Protein AF-A0AAF3EJS7-F1 (afdb_monomer)

Foldseek 3Di:
DPPQVVLVVVCVVVVADDPDPVVQVVCVVVVHHDRSVLQVVLCVVQVARLADFFRCVCVDLDPVCQVVVVVQVKHKDKDDPFWDKDAQDPQADCPPDPPDDRIWTFGEADKIKMKMKDFSVSSVDPLCCLAPQQWKKKKKKWKDAGQQFKKKKKKKKWWDAPPDDPPDPPTFMDMDIDIGDHNPNDDTDMDMDIDGGHRRGGMMMMMIIMHTPPNDGDRRYMIMDPIGIHTGGDPCPDPVVVVVVVVVVVVVVVVVVVVVVPVPCPVPPPPPPPDPDDDPDPDPVVVVVVVVVVVVVVVVVVVVVLVVVLVVLVVPPDDDPVNVVVVVVSVVVVVVVCVVCVSVVVSVVVVVVVVVVVVVD

Secondary structure (DSSP, 8-state):
--HHHHHHHHHHHTTPPPPPHHHHHHHHHTT----HHHHHHHHHHH---TTSS-TTTT---STTTHHHHGGGTEEEEEESTT-EEESS--S------TT--S-EEE--SS-EEEEEEEETTTTT--HHIIIII-PEEEEEEEEE--SSS-EEEEEEEEEEETT--TT---SEEEEEEEEE-TT--PPPEEEEEEEE--TTEEEEEEEEEEEESS--SSS-S-EEEEEEEEEE--SS--SHHHHHHHHHHHHHHHHHHHTTTTTTSTTSTTSS-S---------HHHHHHHHHHHHHHHHHHHHHHHHHHHHHHHHTT--TTHHHHHHHHHHHHHHHHHHHHHHHHHHHHHHHHHHHHHHH-

pLDDT: mean 74.43, std 18.68, range [32.62, 97.31]

Nearest PDB structures (foldseek):
  8zuh-assembly2_C  TM=7.400E-01  e=3.444E-14  Bos taurus
  2e31-assembly1_A  TM=7.687E-01  e=3.637E-13  Mus musculus
  2e33-assembly1_A  TM=8.016E-01  e=1.182E-12  Mus musculus
  8zuh-assembly1_A  TM=7.140E-01  e=9.948E-14  Bos taurus
  1umi-assembly1_A  TM=7.799E-01  e=2.398E-12  Mus musculus

Radius of gyration: 27.49 Å; Cα contacts (8 Å, |Δi|>4): 551; chains: 1; bounding box: 60×54×84 Å

InterPro domains:
  IPR007397 F-box associated (FBA) domain [PF04300] (52-231)
  IPR007397 F-box associated (FBA) domain [PS51114] (45-233)
  IPR007397 F-box associated (FBA) domain [SM01198] (42-233)
  IPR008979 Galactose-binding-like domain superfamily [SSF49785] (95-232)
  IPR039752 F-box only protein [PTHR12125] (2-233)

Organism: NCBI:txid2138241

Solvent-accessible surface area (backbone atoms only — not comparable to full-atom values): 20207 Å² total; per-residue (Å²): 128,59,74,60,55,58,30,43,53,51,30,53,77,72,69,52,51,66,75,56,68,69,54,56,51,50,34,45,75,73,76,38,80,83,63,35,57,58,42,44,52,42,24,70,76,67,70,34,41,55,49,31,84,36,60,46,70,84,68,62,63,43,79,82,50,27,68,68,48,45,75,65,66,28,48,63,48,75,47,56,99,22,66,40,64,33,74,69,64,75,60,54,82,80,86,75,59,95,82,66,76,63,50,32,31,28,8,10,37,51,66,8,32,42,40,38,36,39,36,44,50,80,48,47,39,54,66,66,48,35,45,72,66,30,33,34,41,37,35,37,36,35,34,34,49,28,29,88,29,22,15,33,39,38,40,37,41,35,40,27,37,74,96,59,60,88,88,52,82,77,49,57,72,52,76,49,77,50,79,45,59,55,67,64,67,67,65,81,41,76,50,78,49,78,44,68,46,46,67,60,47,35,34,41,38,38,38,46,36,16,12,24,74,72,69,46,92,52,78,40,8,21,28,41,34,82,60,34,36,29,59,40,72,59,92,68,67,64,77,50,77,59,54,53,55,52,51,54,55,53,49,61,61,44,62,72,56,49,75,78,51,64,86,72,59,81,82,69,74,88,78,75,92,79,79,94,81,86,80,93,63,92,45,70,66,61,55,48,53,51,54,51,52,53,51,53,50,53,50,51,50,52,53,51,51,50,54,51,53,52,56,50,56,71,73,63,73,57,59,78,62,70,48,45,52,57,46,52,55,50,51,51,53,48,49,55,50,48,64,68,44,49,62,58,55,50,52,51,51,52,54,49,52,54,53,52,53,67,73,76,108

Mean predicted aligned error: 16.9 Å

Structure (mmCIF, N/CA/C/O backbone):
data_AF-A0AAF3EJS7-F1
#
_entry.id   AF-A0AAF3EJS7-F1
#
loop_
_atom_site.group_PDB
_atom_site.id
_atom_site.type_symbol
_atom_site.label_atom_id
_atom_site.label_alt_id
_atom_site.la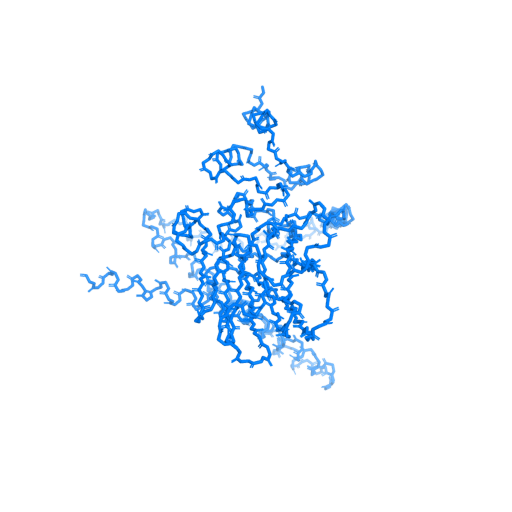bel_comp_id
_atom_site.label_asym_id
_atom_site.label_entity_id
_atom_site.label_seq_id
_atom_site.pdbx_PDB_ins_code
_atom_site.Cartn_x
_atom_site.Cartn_y
_atom_site.Cartn_z
_atom_site.occupancy
_atom_site.B_iso_or_equiv
_atom_site.auth_seq_id
_atom_site.auth_comp_id
_atom_site.auth_asym_id
_atom_site.auth_atom_id
_atom_site.pdbx_PDB_model_num
ATOM 1 N N . MET A 1 1 ? -35.368 10.103 9.991 1.00 52.81 1 MET A N 1
ATOM 2 C CA . MET A 1 1 ? -34.101 9.451 9.622 1.00 52.81 1 MET A CA 1
ATOM 3 C C . MET A 1 1 ? -33.040 10.054 10.501 1.00 52.81 1 MET A C 1
ATOM 5 O O . MET A 1 1 ? -33.065 11.271 10.662 1.00 52.81 1 MET A O 1
ATOM 9 N N . ASP A 1 2 ? -32.217 9.218 11.124 1.00 77.50 2 ASP A N 1
ATOM 10 C CA . ASP A 1 2 ? -31.001 9.695 11.776 1.00 77.50 2 ASP A CA 1
ATOM 11 C C . ASP A 1 2 ? -30.134 10.392 10.711 1.00 77.50 2 ASP A C 1
ATOM 13 O O . ASP A 1 2 ? -30.142 9.991 9.543 1.00 77.50 2 ASP A O 1
ATOM 17 N N . GLU A 1 3 ? -29.439 11.465 11.074 1.00 80.81 3 GLU A N 1
ATOM 18 C CA . GLU A 1 3 ? -28.603 12.225 10.138 1.00 80.81 3 GLU A CA 1
ATOM 19 C C . GLU A 1 3 ? -27.529 11.315 9.517 1.00 80.81 3 GLU A C 1
ATOM 21 O O . GLU A 1 3 ? -27.244 11.407 8.323 1.00 80.81 3 GLU A O 1
ATOM 26 N N . ASN A 1 4 ? -27.028 10.347 10.292 1.00 84.12 4 ASN A N 1
ATOM 27 C CA . ASN A 1 4 ? -26.047 9.364 9.837 1.00 84.12 4 ASN A CA 1
ATOM 28 C C . ASN A 1 4 ? -26.607 8.373 8.793 1.00 84.12 4 ASN A C 1
ATOM 30 O O . ASN A 1 4 ? -25.901 7.995 7.857 1.00 84.12 4 ASN A O 1
ATOM 34 N N . ASP A 1 5 ? -27.887 7.995 8.897 1.00 86.31 5 ASP A N 1
ATOM 35 C CA . ASP A 1 5 ? -28.540 7.120 7.910 1.00 86.31 5 ASP A CA 1
ATOM 36 C C . ASP A 1 5 ? -28.665 7.821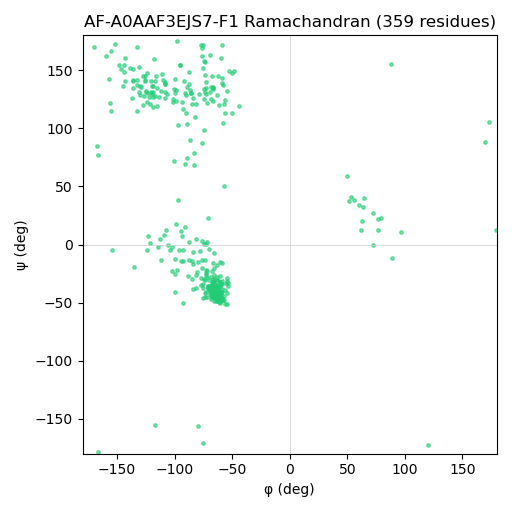 6.552 1.00 86.31 5 ASP A C 1
ATOM 38 O O . ASP A 1 5 ? -28.448 7.208 5.508 1.00 86.31 5 ASP A O 1
ATOM 42 N N . SER A 1 6 ? -28.927 9.134 6.554 1.00 91.81 6 SER A N 1
ATOM 43 C CA . SER A 1 6 ? -28.964 9.912 5.313 1.00 91.81 6 SER A CA 1
ATOM 44 C C . SER A 1 6 ? -27.606 9.943 4.607 1.00 91.81 6 SER A C 1
ATOM 46 O O . SER A 1 6 ? -27.561 9.936 3.376 1.00 91.81 6 SER A O 1
ATOM 48 N N . TRP A 1 7 ? -26.501 9.995 5.353 1.00 92.69 7 TRP A N 1
ATOM 49 C CA . TRP A 1 7 ? -25.155 9.948 4.777 1.00 92.69 7 TRP A CA 1
ATOM 50 C C . TRP A 1 7 ? -24.807 8.570 4.230 1.00 92.69 7 TRP A C 1
ATOM 52 O O . TRP A 1 7 ? -24.207 8.472 3.160 1.00 92.69 7 TRP A O 1
ATOM 62 N N . LYS A 1 8 ? -25.239 7.508 4.912 1.00 92.50 8 LYS A N 1
ATOM 63 C CA . LYS A 1 8 ? -25.096 6.140 4.416 1.00 92.50 8 LYS A CA 1
ATOM 64 C C . LYS A 1 8 ? -25.765 5.963 3.054 1.00 92.50 8 LYS A C 1
ATOM 66 O O . LYS A 1 8 ? -25.126 5.440 2.141 1.00 92.50 8 LYS A O 1
ATOM 71 N N . ASP A 1 9 ? -27.001 6.435 2.900 1.00 92.75 9 ASP A N 1
ATOM 72 C CA . ASP A 1 9 ? -27.729 6.359 1.628 1.00 92.75 9 ASP A CA 1
ATOM 73 C C . ASP A 1 9 ? -26.976 7.102 0.513 1.00 92.75 9 ASP A C 1
ATOM 75 O O . ASP A 1 9 ? -26.784 6.558 -0.573 1.00 92.75 9 ASP A O 1
ATOM 79 N N . ARG A 1 10 ? -26.423 8.287 0.804 1.00 93.50 10 ARG A N 1
ATOM 80 C CA . ARG A 1 10 ? -25.592 9.045 -0.151 1.00 93.50 10 ARG A CA 1
ATOM 81 C C . ARG A 1 10 ? -24.318 8.306 -0.563 1.00 93.50 10 ARG A C 1
ATOM 83 O O . ARG A 1 10 ? -23.935 8.366 -1.731 1.00 93.50 10 ARG A O 1
ATOM 90 N N . CYS A 1 11 ? -23.647 7.619 0.365 1.00 91.56 11 CYS A N 1
ATOM 91 C CA . CYS A 1 11 ? -22.490 6.779 0.038 1.00 91.56 11 CYS A CA 1
ATOM 92 C C . CYS A 1 11 ? -22.877 5.658 -0.934 1.00 91.56 11 CYS A C 1
ATOM 94 O O . CYS A 1 11 ? -22.177 5.437 -1.922 1.00 91.56 11 CYS A O 1
ATOM 96 N N . VAL A 1 12 ? -24.010 4.995 -0.687 1.00 92.25 12 VAL A N 1
ATOM 97 C CA . VAL A 1 12 ? -24.528 3.922 -1.549 1.00 92.25 12 VAL A CA 1
ATOM 98 C C . VAL A 1 12 ? -24.921 4.458 -2.927 1.00 92.25 12 VAL A C 1
ATOM 100 O O . VAL A 1 12 ? -24.539 3.870 -3.935 1.00 92.25 12 VAL A O 1
ATOM 103 N N . GLU A 1 13 ? -25.618 5.594 -2.996 1.00 92.88 13 GLU A N 1
ATOM 104 C CA . GLU A 1 13 ? -25.998 6.248 -4.258 1.00 92.88 13 GLU A CA 1
ATOM 105 C C . GLU A 1 13 ? -24.781 6.638 -5.109 1.00 92.88 13 GLU A C 1
ATOM 107 O O . GLU A 1 13 ? -24.830 6.550 -6.337 1.00 92.88 13 GLU A O 1
ATOM 112 N N . LYS A 1 14 ? -23.668 7.025 -4.472 1.00 89.06 14 LYS A N 1
ATOM 113 C CA . LYS A 1 14 ? -22.389 7.286 -5.152 1.00 89.06 14 LYS A CA 1
ATOM 114 C C . LYS A 1 14 ? -21.599 6.028 -5.522 1.00 89.06 14 LYS A C 1
ATOM 116 O O . LYS A 1 14 ? -20.574 6.152 -6.189 1.00 89.06 14 LYS A O 1
ATOM 121 N N . GLY A 1 15 ? -22.049 4.843 -5.112 1.00 90.19 15 GLY A N 1
ATOM 122 C CA . GLY A 1 15 ? -21.349 3.583 -5.356 1.00 90.19 15 GLY A CA 1
ATOM 123 C C . GLY A 1 15 ? -20.081 3.407 -4.518 1.00 90.19 15 GLY A C 1
ATOM 124 O O . GLY A 1 15 ? -19.164 2.725 -4.965 1.00 90.19 15 GLY A O 1
ATOM 125 N N . LEU A 1 16 ? -20.006 4.032 -3.337 1.00 90.50 16 LEU A N 1
ATOM 126 C CA . LEU A 1 16 ? -18.880 3.852 -2.420 1.00 90.50 16 LEU A CA 1
ATOM 127 C C . LEU A 1 16 ? -18.932 2.482 -1.755 1.00 90.50 16 LEU A C 1
ATOM 129 O O . LEU A 1 16 ? -19.996 2.034 -1.315 1.00 90.50 16 LEU A O 1
ATOM 133 N N . THR A 1 17 ? -17.771 1.847 -1.616 1.00 92.31 17 THR A N 1
ATOM 134 C CA . THR A 1 17 ? -17.668 0.608 -0.856 1.00 92.31 17 THR A CA 1
ATOM 135 C C . THR A 1 17 ? -17.750 0.921 0.634 1.00 92.31 17 THR A C 1
ATOM 137 O O . THR A 1 17 ? -17.005 1.738 1.174 1.00 92.31 17 THR A O 1
ATOM 140 N N . LEU A 1 18 ? -18.690 0.273 1.317 1.00 92.81 18 LEU A N 1
ATOM 141 C CA . LEU A 1 18 ? -18.832 0.370 2.766 1.00 92.81 18 LEU A CA 1
ATOM 142 C C . LEU A 1 18 ? -18.091 -0.790 3.441 1.00 92.81 18 LEU A C 1
ATOM 144 O O . LEU A 1 18 ? -17.975 -1.864 2.842 1.00 92.81 18 LEU A O 1
ATOM 148 N N . PRO A 1 19 ? -17.654 -0.633 4.704 1.00 91.69 19 PRO A N 1
ATOM 149 C CA . PRO A 1 19 ? -17.234 -1.775 5.501 1.00 91.69 19 PRO A CA 1
ATOM 150 C C . PRO A 1 19 ? -18.327 -2.860 5.528 1.00 91.69 19 PRO A C 1
ATOM 152 O O . PRO A 1 19 ? -19.518 -2.526 5.479 1.00 91.69 19 PRO A O 1
ATOM 155 N N . PRO A 1 20 ? -17.952 -4.149 5.645 1.00 90.56 20 PRO A N 1
ATOM 156 C CA . PRO A 1 20 ? -18.913 -5.239 5.765 1.00 90.56 20 PRO A CA 1
ATOM 157 C C . PRO A 1 20 ? -19.951 -4.968 6.856 1.00 90.56 20 PRO A C 1
ATOM 159 O O . PRO A 1 20 ? -19.656 -4.346 7.881 1.00 90.56 20 PRO A O 1
ATOM 162 N N . LYS A 1 21 ? -21.177 -5.457 6.662 1.00 89.75 21 LYS A N 1
ATOM 163 C CA . LYS A 1 21 ? -22.283 -5.206 7.596 1.00 89.75 21 LYS A CA 1
ATOM 164 C C . LYS A 1 21 ? -21.928 -5.644 9.020 1.00 89.75 21 LYS A C 1
ATOM 166 O O . LYS A 1 21 ? -22.229 -4.933 9.972 1.00 89.75 21 LYS A O 1
ATOM 171 N N . GLU A 1 22 ? -21.237 -6.768 9.147 1.00 88.19 22 GLU A N 1
ATOM 172 C CA . GLU A 1 22 ? -20.791 -7.354 10.409 1.00 88.19 22 GLU A CA 1
ATOM 173 C C . GLU A 1 22 ? -19.810 -6.434 11.146 1.00 88.19 22 GLU A C 1
ATOM 175 O O . GLU A 1 22 ? -19.827 -6.349 12.373 1.00 88.19 22 GLU A O 1
ATOM 180 N N . VAL A 1 23 ? -18.973 -5.707 10.400 1.00 89.12 23 VAL A N 1
ATOM 181 C CA . VAL A 1 23 ? -18.049 -4.711 10.950 1.00 89.12 23 VAL A CA 1
ATOM 182 C C . VAL A 1 23 ? -18.820 -3.516 11.505 1.00 89.12 23 VAL A C 1
ATOM 184 O O . VAL A 1 23 ? -18.565 -3.099 12.634 1.00 89.12 23 VAL A O 1
ATOM 187 N N . LEU A 1 24 ? -19.786 -2.996 10.745 1.00 90.56 24 LEU A N 1
ATOM 188 C CA . LEU A 1 24 ? -20.613 -1.859 11.162 1.00 90.56 24 LEU A CA 1
ATOM 189 C C . LEU A 1 24 ? -21.467 -2.194 12.394 1.00 90.56 24 LEU A C 1
ATOM 191 O O . LEU A 1 24 ? -21.557 -1.396 13.326 1.00 90.56 24 LEU A O 1
ATOM 195 N N . GLU A 1 25 ? -22.060 -3.389 12.423 1.00 89.50 25 GLU A N 1
ATOM 196 C CA . GLU A 1 25 ? -22.808 -3.894 13.579 1.00 89.50 25 GLU A CA 1
ATOM 197 C C . GLU A 1 25 ? -21.907 -4.012 14.811 1.00 89.50 25 GLU A C 1
ATOM 199 O O . GLU A 1 25 ? -22.265 -3.536 15.888 1.00 89.50 25 GLU A O 1
ATOM 204 N N . TYR A 1 26 ? -20.707 -4.572 14.645 1.00 87.06 26 TYR A N 1
ATOM 205 C CA . TYR A 1 26 ? -19.749 -4.701 15.735 1.00 87.06 26 TYR A CA 1
ATOM 206 C C . TYR A 1 26 ? -19.294 -3.343 16.286 1.00 87.06 26 TYR A C 1
ATOM 208 O O . TYR A 1 26 ? -19.210 -3.172 17.501 1.00 87.06 26 TYR A O 1
ATOM 216 N N . MET A 1 27 ? -19.029 -2.361 15.418 1.00 89.81 27 MET A N 1
ATOM 217 C CA . MET A 1 27 ? -18.716 -0.987 15.831 1.00 89.81 27 MET A CA 1
ATOM 218 C C . MET A 1 27 ? -19.816 -0.430 16.734 1.00 89.81 27 MET A C 1
ATOM 220 O O . MET A 1 27 ? -19.543 -0.003 17.860 1.00 89.81 27 MET A O 1
ATOM 224 N N . HIS A 1 28 ? -21.066 -0.536 16.280 1.00 88.88 28 HIS A N 1
ATOM 225 C CA . HIS A 1 28 ? -22.225 -0.068 17.026 1.00 88.88 28 HIS A CA 1
ATOM 226 C C . HIS A 1 28 ? -22.376 -0.790 18.378 1.00 88.88 28 HIS A C 1
ATOM 228 O O . HIS A 1 28 ? -22.612 -0.143 19.398 1.00 88.88 28 HIS A O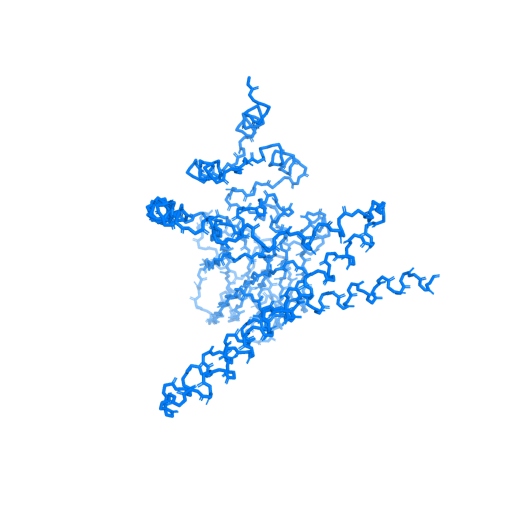 1
ATOM 234 N N . GLU A 1 29 ? -22.169 -2.111 18.432 1.00 88.56 29 GLU A N 1
ATOM 235 C CA . GLU A 1 29 ? -22.166 -2.886 19.685 1.00 88.56 29 GLU A CA 1
ATOM 236 C C . GLU A 1 29 ? -21.088 -2.424 20.680 1.00 88.56 29 GLU A C 1
ATOM 238 O O . GLU A 1 29 ? -21.296 -2.489 21.893 1.00 88.56 29 GLU A O 1
ATOM 243 N N . GLN A 1 30 ? -19.942 -1.943 20.189 1.00 87.38 30 GLN A N 1
ATOM 244 C CA . GLN A 1 30 ? -18.886 -1.359 21.022 1.00 87.38 30 GLN A CA 1
ATOM 245 C C . GLN A 1 30 ? -19.155 0.108 21.407 1.00 87.38 30 GLN A C 1
ATOM 247 O O . GLN A 1 30 ? -18.309 0.734 22.047 1.00 87.38 30 GLN A O 1
ATOM 252 N N . GLY A 1 31 ? -20.323 0.656 21.055 1.00 90.31 31 GLY A N 1
ATOM 253 C CA . GLY A 1 31 ? -20.696 2.045 21.326 1.00 90.31 31 GLY A CA 1
ATOM 254 C C . GLY A 1 31 ? -20.029 3.049 20.388 1.00 90.31 31 GLY A C 1
ATOM 255 O O . GLY A 1 31 ? -19.906 4.217 20.746 1.00 90.31 31 GLY A O 1
ATOM 256 N N . HIS A 1 32 ? -19.577 2.599 19.215 1.00 89.81 32 HIS A N 1
ATOM 257 C CA . HIS A 1 32 ? -18.921 3.429 18.213 1.00 89.81 32 HIS A CA 1
ATOM 258 C C . HIS A 1 32 ? -19.769 3.494 16.940 1.00 89.81 32 HIS A C 1
ATOM 260 O O . HIS A 1 32 ? -20.041 2.475 16.311 1.00 89.81 32 HIS A O 1
ATOM 266 N N . ALA A 1 33 ? -20.208 4.689 16.551 1.00 90.25 33 ALA A N 1
ATOM 267 C CA . ALA A 1 33 ? -20.935 4.880 15.300 1.00 90.25 33 ALA A CA 1
ATOM 268 C C . ALA A 1 33 ? -19.941 5.088 14.152 1.00 90.25 33 ALA A C 1
ATOM 270 O O . ALA A 1 33 ? -19.018 5.886 14.282 1.00 90.25 33 ALA A O 1
ATOM 271 N N . PHE A 1 34 ? -20.134 4.385 13.035 1.00 91.69 34 PHE A N 1
ATOM 272 C CA . PHE A 1 34 ? -19.364 4.650 11.821 1.00 91.69 34 PHE A CA 1
ATOM 273 C C . PHE A 1 34 ? -19.768 6.006 11.234 1.00 91.69 34 PHE A C 1
ATOM 275 O O . PHE A 1 34 ? -20.963 6.276 11.072 1.00 91.69 34 PHE A O 1
ATOM 282 N N . ASP A 1 35 ? -18.778 6.831 10.909 1.00 92.00 35 ASP A N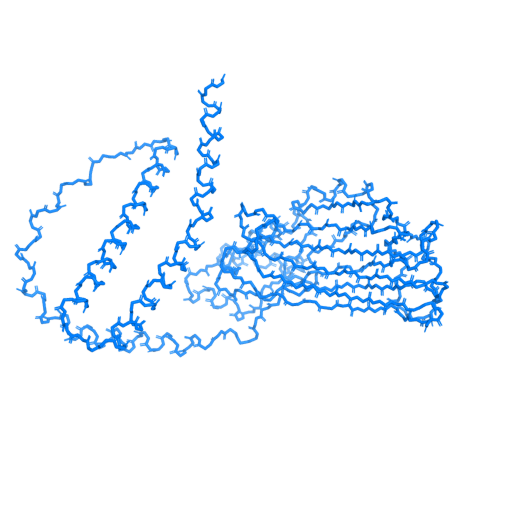 1
ATOM 283 C CA . ASP A 1 35 ? -18.985 8.170 10.364 1.00 92.00 35 ASP A CA 1
ATOM 284 C C . ASP A 1 35 ? -19.125 8.119 8.831 1.00 92.00 35 ASP A C 1
ATOM 286 O O . ASP A 1 35 ? -18.151 8.197 8.073 1.00 92.00 35 ASP A O 1
ATOM 290 N N . PHE A 1 36 ? -20.366 7.964 8.356 1.00 92.75 36 PHE A N 1
ATOM 291 C CA . PHE A 1 36 ? -20.649 7.946 6.918 1.00 92.75 36 PHE A CA 1
ATOM 292 C C . PHE A 1 36 ? -20.425 9.312 6.261 1.00 92.75 36 PHE A C 1
ATOM 294 O O . PHE A 1 36 ? -20.101 9.360 5.072 1.00 92.75 36 PHE A O 1
ATOM 301 N N . ALA A 1 37 ? -20.570 10.411 7.008 1.00 90.88 37 ALA A N 1
ATOM 302 C CA . ALA A 1 37 ? -20.324 11.751 6.486 1.00 90.88 37 ALA A CA 1
ATOM 303 C C . ALA A 1 37 ? -18.833 11.932 6.178 1.00 90.88 37 ALA A C 1
ATOM 305 O O . ALA A 1 37 ? -18.471 12.361 5.080 1.00 90.88 37 ALA A O 1
ATOM 306 N N . HIS A 1 38 ? -17.968 11.509 7.103 1.00 87.00 38 HIS A N 1
ATOM 307 C CA . HIS A 1 38 ? -16.522 11.512 6.921 1.00 87.00 38 HIS A CA 1
ATOM 308 C C . HIS A 1 38 ? -16.093 10.689 5.703 1.00 87.00 38 HIS A C 1
ATOM 310 O O . HIS A 1 38 ? -15.335 11.194 4.873 1.00 87.00 38 HIS A O 1
ATOM 316 N N . LEU A 1 39 ? -16.617 9.464 5.552 1.00 88.81 39 LEU A N 1
ATOM 317 C CA . LEU A 1 39 ? -16.356 8.624 4.378 1.00 88.81 39 LEU A CA 1
ATOM 318 C C . LEU A 1 39 ? -16.749 9.343 3.078 1.00 88.81 39 LEU A C 1
ATOM 320 O O . LEU A 1 39 ? -15.935 9.453 2.160 1.00 88.81 39 LEU A O 1
ATOM 324 N N . PHE A 1 40 ? -17.975 9.870 3.011 1.00 88.44 40 PHE A N 1
ATOM 325 C CA . PHE A 1 40 ? -18.486 10.546 1.821 1.00 88.44 40 PHE A CA 1
ATOM 326 C C . PHE A 1 40 ? -17.629 11.754 1.430 1.00 88.44 40 PHE A C 1
ATOM 328 O O . PHE A 1 40 ? -17.251 11.910 0.267 1.00 88.44 40 PHE A O 1
ATOM 335 N N . GLU A 1 41 ? -17.311 12.613 2.400 1.00 84.38 41 GLU A N 1
ATOM 336 C CA . GLU A 1 41 ? -16.511 13.810 2.162 1.00 84.38 41 GLU A CA 1
ATOM 337 C C . GLU A 1 41 ? -15.081 13.483 1.736 1.00 84.38 41 GLU A C 1
ATOM 339 O O . GLU A 1 41 ? -14.543 14.142 0.841 1.00 84.38 41 GLU A O 1
ATOM 344 N N . HIS A 1 42 ? -14.459 12.482 2.366 1.00 77.38 42 HIS A N 1
ATOM 345 C CA . HIS A 1 42 ? -13.114 12.052 2.005 1.00 77.38 42 HIS A CA 1
ATOM 346 C C . HIS A 1 42 ? -13.076 11.502 0.585 1.00 77.38 42 HIS A C 1
ATOM 348 O O . HIS A 1 42 ? -12.211 11.912 -0.193 1.00 77.38 42 HIS A O 1
ATOM 354 N N . THR A 1 43 ? -14.027 10.646 0.209 1.00 79.31 43 THR A N 1
ATOM 355 C CA . THR A 1 43 ? -14.049 10.103 -1.147 1.00 79.31 43 THR A CA 1
ATOM 356 C C . THR A 1 43 ? -14.337 11.171 -2.194 1.00 79.31 43 THR A C 1
ATOM 358 O O . THR A 1 43 ? -13.682 11.181 -3.233 1.00 79.31 43 THR A O 1
ATOM 361 N N . ASP A 1 44 ? -15.245 12.113 -1.933 1.00 75.88 44 ASP A N 1
ATOM 362 C CA . ASP A 1 44 ? -15.561 13.164 -2.904 1.00 75.88 44 ASP A CA 1
ATOM 363 C C . ASP A 1 44 ? -14.378 14.113 -3.142 1.00 75.88 44 ASP A C 1
ATOM 365 O O . ASP A 1 44 ? -14.037 14.434 -4.282 1.00 75.88 44 ASP A O 1
ATOM 369 N N . LYS A 1 45 ? -13.694 14.512 -2.063 1.00 73.44 45 LYS A N 1
ATOM 370 C CA . LYS A 1 45 ? -12.539 15.416 -2.134 1.00 73.44 45 LYS A CA 1
ATOM 371 C C . LYS A 1 45 ? -11.298 14.724 -2.696 1.00 73.44 45 LYS A C 1
ATOM 373 O O . LYS A 1 45 ? -10.565 15.331 -3.474 1.00 73.44 45 LYS A O 1
ATOM 378 N N . GLN A 1 46 ? -11.036 13.478 -2.295 1.00 70.00 46 GLN A N 1
ATOM 379 C CA . GLN A 1 46 ? -9.779 12.787 -2.612 1.00 70.00 46 GLN A CA 1
ATOM 380 C C . GLN A 1 46 ? -9.879 11.817 -3.793 1.00 70.00 46 GLN A C 1
ATOM 382 O O . GLN A 1 46 ? -8.845 11.400 -4.314 1.00 70.00 46 GLN A O 1
ATOM 387 N N . LYS A 1 47 ? -11.095 11.486 -4.251 1.00 78.19 47 LYS A N 1
ATOM 388 C CA . LYS A 1 47 ? -11.364 10.449 -5.263 1.00 78.19 47 LYS A CA 1
ATOM 389 C C . LYS A 1 47 ? -10.786 9.081 -4.872 1.00 78.19 47 LYS A C 1
ATOM 391 O O . LYS A 1 47 ? -10.252 8.366 -5.717 1.00 78.19 47 LYS A O 1
ATOM 396 N N . ILE A 1 48 ? -10.868 8.746 -3.584 1.00 79.56 48 ILE A N 1
ATOM 397 C CA . ILE A 1 48 ? -10.389 7.484 -3.001 1.00 79.56 48 ILE A CA 1
ATOM 398 C C . ILE A 1 48 ? -11.575 6.757 -2.376 1.00 79.56 48 ILE A C 1
ATOM 400 O O . ILE A 1 48 ? -12.300 7.349 -1.581 1.00 79.56 48 ILE A O 1
ATOM 404 N N . ASP A 1 49 ? -11.742 5.479 -2.704 1.00 87.81 49 ASP A N 1
ATOM 405 C CA . ASP A 1 49 ? -12.639 4.571 -1.988 1.00 87.81 49 ASP A CA 1
ATOM 406 C C . ASP A 1 49 ? -11.815 3.764 -0.960 1.00 87.81 49 ASP A C 1
ATOM 408 O O . ASP A 1 49 ? -11.094 2.844 -1.359 1.00 87.81 49 ASP A O 1
ATOM 412 N N . PRO A 1 50 ? -11.866 4.102 0.345 1.00 88.62 50 PRO A N 1
ATOM 413 C CA . PRO A 1 50 ? -10.981 3.528 1.362 1.00 88.62 50 PRO A CA 1
ATOM 414 C C . PRO A 1 50 ? -11.231 2.037 1.625 1.00 88.62 50 PRO A C 1
ATOM 416 O O . PRO A 1 50 ? -10.357 1.337 2.135 1.00 88.62 50 PRO A O 1
ATOM 419 N N . TYR A 1 51 ? -12.432 1.553 1.305 1.00 91.38 51 TYR A N 1
ATOM 420 C CA . TYR A 1 51 ? -12.830 0.158 1.505 1.00 91.38 51 TYR A CA 1
ATOM 421 C C . TYR A 1 51 ? -13.046 -0.575 0.179 1.00 91.38 51 TYR A C 1
ATOM 423 O O . TYR A 1 51 ? -13.450 -1.735 0.180 1.00 91.38 51 TYR A O 1
ATOM 431 N N . GLY A 1 52 ? -12.766 0.091 -0.944 1.00 88.94 52 GLY A N 1
ATOM 432 C CA . GLY A 1 52 ? -12.810 -0.496 -2.273 1.00 88.94 52 GLY A CA 1
ATOM 433 C C . GLY A 1 52 ? -11.618 -1.409 -2.570 1.00 88.94 52 GLY A C 1
ATOM 434 O O . GLY A 1 52 ? -10.785 -1.732 -1.722 1.00 88.94 52 GLY A O 1
ATOM 435 N N . ASN A 1 53 ? -11.511 -1.814 -3.834 1.00 86.75 53 ASN A N 1
ATOM 436 C CA . ASN A 1 53 ? -10.514 -2.796 -4.274 1.00 86.75 53 ASN A CA 1
ATOM 437 C C . ASN A 1 53 ? -9.084 -2.242 -4.409 1.00 86.75 53 ASN A C 1
ATOM 439 O O . ASN A 1 53 ? -8.154 -3.029 -4.582 1.00 86.75 53 ASN A O 1
ATOM 443 N N . ASN A 1 54 ? -8.894 -0.918 -4.394 1.00 90.00 54 ASN A N 1
ATOM 444 C CA . ASN A 1 54 ? -7.569 -0.306 -4.475 1.00 90.00 54 ASN A CA 1
ATOM 445 C C . ASN A 1 54 ? -7.548 1.106 -3.862 1.00 90.00 54 ASN A C 1
ATOM 447 O O . ASN A 1 54 ? -8.224 2.001 -4.355 1.00 90.00 54 ASN A O 1
ATOM 451 N N . LEU A 1 55 ? -6.704 1.332 -2.856 1.00 88.06 55 LEU A N 1
ATOM 452 C CA . LEU A 1 55 ? -6.422 2.646 -2.270 1.00 88.06 55 LEU A CA 1
ATOM 453 C C . LEU A 1 55 ? -5.568 3.532 -3.188 1.00 88.06 55 LEU A C 1
ATOM 455 O O . LEU A 1 55 ? -5.572 4.752 -3.056 1.00 88.06 55 LEU A O 1
ATOM 459 N N . LEU A 1 56 ? -4.829 2.928 -4.121 1.00 84.06 56 LEU A N 1
ATOM 460 C CA . LEU A 1 56 ? -3.895 3.600 -5.025 1.00 84.06 56 LEU A CA 1
ATOM 461 C C . LEU A 1 56 ? -4.515 3.897 -6.399 1.00 84.06 56 LEU A C 1
ATOM 463 O O . LEU A 1 56 ? -3.852 3.765 -7.429 1.00 84.06 56 LEU A O 1
ATOM 467 N N . LEU A 1 57 ? -5.795 4.283 -6.447 1.00 73.94 57 LEU A N 1
ATOM 468 C CA . LEU A 1 57 ? -6.438 4.660 -7.709 1.00 73.94 57 LEU A CA 1
ATOM 469 C C . LEU A 1 57 ? -5.655 5.791 -8.393 1.00 73.94 57 LEU A C 1
ATOM 471 O O . LEU A 1 57 ? -5.451 6.869 -7.827 1.00 73.94 57 LEU A O 1
ATOM 475 N N . HIS A 1 58 ? -5.263 5.542 -9.645 1.00 70.81 58 HIS A N 1
ATOM 476 C CA . HIS A 1 58 ? -4.451 6.447 -10.464 1.00 70.81 58 HIS A CA 1
ATOM 477 C C . HIS A 1 58 ? -3.038 6.688 -9.922 1.00 70.81 58 HIS A C 1
ATOM 479 O O . HIS A 1 58 ? -2.548 7.816 -9.956 1.00 70.81 58 HIS A O 1
ATOM 485 N N . LEU A 1 59 ? -2.389 5.639 -9.416 1.00 80.12 59 LEU A N 1
ATOM 486 C CA . LEU A 1 59 ? -0.968 5.668 -9.093 1.00 80.12 59 LEU A CA 1
ATOM 487 C C . LEU A 1 59 ? -0.150 6.070 -10.334 1.00 80.12 59 LEU A C 1
ATOM 489 O O . LEU A 1 59 ? -0.119 5.305 -11.301 1.00 80.12 59 LEU A O 1
ATOM 493 N N . PRO A 1 60 ? 0.506 7.242 -10.349 1.00 77.62 60 PRO A N 1
ATOM 494 C CA . PRO A 1 60 ? 1.226 7.676 -11.532 1.00 77.62 60 PRO A CA 1
ATOM 495 C C . PRO A 1 60 ? 2.503 6.860 -11.694 1.00 77.62 60 PRO A C 1
ATOM 497 O O . PRO A 1 60 ? 3.302 6.739 -10.764 1.00 77.62 60 PRO A O 1
ATOM 500 N N . LEU A 1 61 ? 2.724 6.355 -12.903 1.00 78.62 61 LEU A N 1
ATOM 501 C CA . LEU A 1 61 ? 3.977 5.704 -13.284 1.00 78.62 61 LEU A CA 1
ATOM 502 C C . LEU A 1 61 ? 5.007 6.707 -13.812 1.00 78.62 61 LEU A C 1
ATOM 504 O O . LEU A 1 61 ? 6.183 6.383 -13.925 1.00 78.62 61 LEU A O 1
ATOM 508 N N . LYS A 1 62 ? 4.600 7.941 -14.131 1.00 76.75 62 LYS A N 1
ATOM 509 C CA . LYS A 1 62 ? 5.537 8.976 -14.574 1.00 76.75 62 LYS A CA 1
ATOM 510 C C . LYS A 1 62 ? 6.059 9.766 -13.376 1.00 76.75 62 LYS A C 1
ATOM 512 O O . LYS A 1 62 ? 5.252 10.337 -12.639 1.00 76.75 62 LYS A O 1
ATOM 517 N N . PRO A 1 63 ? 7.387 9.920 -13.223 1.00 65.00 63 PRO A N 1
ATOM 518 C CA . PRO A 1 63 ? 7.962 10.744 -12.158 1.00 65.00 63 PRO A CA 1
ATOM 519 C C . PRO A 1 63 ? 7.415 12.178 -12.130 1.00 65.00 63 PRO A C 1
ATOM 521 O O . PRO A 1 63 ? 7.222 12.760 -11.067 1.00 65.00 63 PRO A O 1
ATOM 524 N N . ASN A 1 64 ? 7.094 12.738 -13.298 1.00 66.38 64 ASN A N 1
ATOM 525 C CA . ASN A 1 64 ? 6.598 14.110 -13.421 1.00 66.38 64 ASN A CA 1
ATOM 526 C C . ASN A 1 64 ? 5.150 14.267 -12.924 1.00 66.38 64 ASN A C 1
ATOM 528 O O . ASN A 1 64 ? 4.782 15.346 -12.473 1.00 66.38 64 ASN A O 1
ATOM 532 N N . GLU A 1 65 ? 4.356 13.194 -12.969 1.00 67.50 65 GLU A N 1
ATOM 533 C CA . GLU A 1 65 ? 2.968 13.147 -12.485 1.00 67.50 65 GLU A CA 1
ATOM 534 C C . GLU A 1 65 ? 2.906 12.861 -10.968 1.00 67.50 65 GLU A C 1
ATOM 536 O O . GLU A 1 65 ? 1.889 13.103 -10.319 1.00 67.50 65 GLU A O 1
ATOM 541 N N . ALA A 1 66 ? 4.015 12.414 -10.362 1.00 61.41 66 ALA A N 1
ATOM 542 C CA . ALA A 1 66 ? 4.105 12.163 -8.922 1.00 61.41 66 ALA A CA 1
ATOM 543 C C . ALA A 1 66 ? 3.920 13.432 -8.073 1.00 61.41 66 ALA A C 1
ATOM 545 O O . ALA A 1 66 ? 3.429 13.350 -6.946 1.00 61.41 66 ALA A O 1
ATOM 546 N N . LYS A 1 67 ? 4.261 14.610 -8.617 1.00 58.09 67 LYS A N 1
ATOM 547 C CA . LYS A 1 67 ? 4.083 15.902 -7.931 1.00 58.09 67 LYS A CA 1
ATOM 548 C C . LYS A 1 67 ? 2.611 16.224 -7.665 1.00 58.09 67 LYS A C 1
ATOM 550 O O . LYS A 1 67 ? 2.301 16.768 -6.611 1.00 58.09 67 LYS A O 1
ATOM 555 N N . ASP A 1 68 ? 1.717 15.826 -8.567 1.00 52.25 68 ASP A N 1
ATOM 556 C CA . ASP A 1 68 ? 0.273 16.027 -8.403 1.00 52.25 68 ASP A CA 1
ATOM 557 C C . ASP A 1 68 ? -0.348 14.949 -7.499 1.00 52.25 68 ASP A C 1
ATOM 559 O O . ASP A 1 68 ? -1.337 15.192 -6.807 1.00 52.25 68 ASP A O 1
ATOM 563 N N . PHE A 1 69 ? 0.266 13.763 -7.435 1.00 58.53 69 PHE A N 1
ATOM 564 C CA . PHE A 1 69 ? -0.137 12.694 -6.517 1.00 58.53 69 PHE A CA 1
ATOM 565 C C . PHE A 1 69 ? 0.220 13.002 -5.054 1.00 58.53 69 PHE A C 1
ATOM 567 O O . PHE A 1 69 ? -0.525 12.617 -4.150 1.00 58.53 69 PHE A O 1
ATOM 574 N N . ALA A 1 70 ? 1.276 13.794 -4.822 1.00 51.91 70 ALA A N 1
ATOM 575 C CA . ALA A 1 70 ? 1.665 14.296 -3.499 1.00 51.91 70 ALA 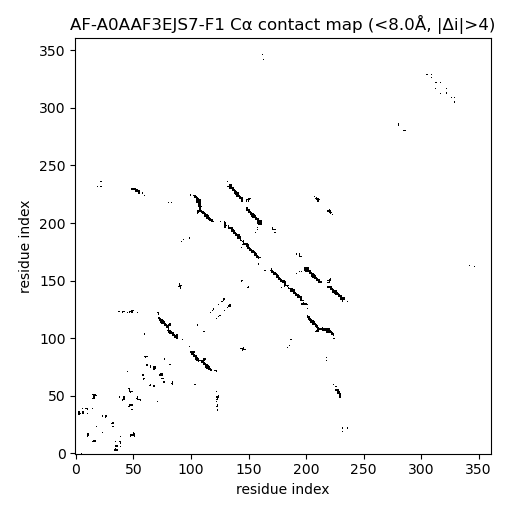A CA 1
ATOM 576 C C . ALA A 1 70 ? 0.581 15.162 -2.817 1.00 51.91 70 ALA A C 1
ATOM 578 O O . ALA A 1 70 ? 0.605 15.360 -1.602 1.00 51.91 70 ALA A O 1
ATOM 579 N N . ILE A 1 71 ? -0.430 15.622 -3.563 1.00 48.22 71 ILE A N 1
ATOM 580 C CA . ILE A 1 71 ? -1.571 16.382 -3.029 1.00 48.22 71 ILE A CA 1
ATOM 581 C C . ILE A 1 71 ? -2.548 15.471 -2.249 1.00 48.22 71 ILE A C 1
ATOM 583 O O . ILE A 1 71 ? -3.371 15.953 -1.471 1.00 48.22 71 ILE A O 1
ATOM 587 N N . ARG A 1 72 ? -2.423 14.140 -2.362 1.00 55.41 72 ARG A N 1
ATOM 588 C CA . ARG A 1 72 ? -3.339 13.161 -1.744 1.00 55.41 72 ARG A CA 1
ATOM 589 C C . ARG A 1 72 ? -2.841 12.559 -0.432 1.00 55.41 72 ARG A C 1
ATOM 591 O O . ARG A 1 72 ? -3.347 11.529 -0.007 1.00 55.41 72 ARG A O 1
ATOM 598 N N . LYS A 1 73 ? -1.857 13.191 0.225 1.00 61.91 73 LYS A N 1
ATOM 599 C CA . LYS A 1 73 ? -1.290 12.735 1.515 1.00 61.91 73 LYS A CA 1
ATOM 600 C C . LYS A 1 73 ? -0.618 11.347 1.445 1.00 61.91 73 LYS A C 1
ATOM 602 O O . LYS A 1 73 ? -0.248 10.781 2.471 1.00 61.91 73 LYS A O 1
ATOM 607 N N . THR A 1 74 ? -0.410 10.866 0.225 1.00 62.66 74 THR A N 1
ATOM 608 C CA . THR A 1 74 ? 0.513 9.815 -0.182 1.00 62.66 74 THR A CA 1
ATOM 609 C C . THR A 1 74 ? 1.777 10.449 -0.749 1.00 62.66 74 THR A C 1
ATOM 611 O O . THR A 1 74 ? 1.682 11.336 -1.597 1.00 62.66 74 THR A O 1
ATOM 614 N N . TRP A 1 75 ? 2.952 9.985 -0.332 1.00 66.81 75 TRP A N 1
ATOM 615 C CA . TRP A 1 75 ? 4.223 10.413 -0.918 1.00 66.81 75 TRP A CA 1
ATOM 616 C C . TRP A 1 75 ? 4.724 9.361 -1.891 1.00 66.81 75 TRP A C 1
ATOM 618 O O . TRP A 1 75 ? 4.716 8.172 -1.586 1.00 66.81 75 TRP A O 1
ATOM 628 N N . LEU A 1 76 ? 5.160 9.810 -3.062 1.00 73.19 76 LEU A N 1
ATOM 629 C CA . LEU A 1 76 ? 5.733 8.962 -4.092 1.00 73.19 76 LEU A CA 1
ATOM 630 C C . LEU A 1 76 ? 7.092 9.519 -4.491 1.00 73.19 76 LEU A C 1
ATOM 632 O O . LEU A 1 76 ? 7.221 10.695 -4.829 1.00 73.19 76 LEU A O 1
ATOM 636 N N . MET A 1 77 ? 8.090 8.652 -4.459 1.00 72.62 77 MET A N 1
ATOM 637 C CA . MET A 1 77 ? 9.471 8.992 -4.737 1.00 72.62 77 MET A CA 1
ATOM 638 C C . MET A 1 77 ? 10.088 7.934 -5.640 1.00 72.62 77 MET A C 1
ATOM 640 O O . MET A 1 77 ? 9.845 6.738 -5.483 1.00 72.62 77 MET A O 1
ATOM 644 N N . TYR A 1 78 ? 10.905 8.404 -6.570 1.00 74.00 78 TYR A N 1
ATOM 645 C CA . TYR A 1 78 ? 11.736 7.585 -7.433 1.00 74.00 78 TYR A CA 1
ATOM 646 C C . TYR A 1 78 ? 13.180 7.966 -7.137 1.00 74.00 78 TYR A C 1
ATOM 648 O O . TYR A 1 78 ? 13.535 9.128 -7.336 1.00 74.00 78 TYR A O 1
ATOM 656 N N . GLU A 1 79 ? 14.000 7.033 -6.660 1.00 66.25 79 GLU A N 1
ATOM 657 C CA . GLU A 1 79 ? 15.442 7.271 -6.568 1.00 66.25 79 GLU A CA 1
ATOM 658 C C . GLU A 1 79 ? 16.256 6.100 -7.129 1.00 66.25 79 GLU A C 1
ATOM 660 O O . GLU A 1 79 ? 15.733 5.044 -7.498 1.00 66.25 79 GLU A O 1
ATOM 665 N N . GLY A 1 80 ? 17.560 6.342 -7.259 1.00 58.09 80 GLY A N 1
ATOM 666 C CA . GLY A 1 80 ? 18.458 5.551 -8.092 1.00 58.09 80 GLY A CA 1
ATOM 667 C C . GLY A 1 80 ? 18.492 6.071 -9.533 1.00 58.09 80 GLY A C 1
ATOM 668 O O . GLY A 1 80 ? 17.565 6.720 -10.013 1.00 58.09 80 GLY A O 1
ATOM 669 N N . ASN A 1 81 ? 19.588 5.802 -10.243 1.00 56.03 81 ASN A N 1
ATOM 670 C CA . ASN A 1 81 ? 19.848 6.310 -11.599 1.00 56.03 81 ASN A CA 1
ATOM 671 C C . ASN A 1 81 ? 18.956 5.681 -12.697 1.00 56.03 81 ASN A C 1
ATOM 673 O O . ASN A 1 81 ? 19.385 5.617 -13.849 1.00 56.03 81 ASN A O 1
ATOM 677 N N . SER A 1 82 ? 17.779 5.124 -12.381 1.00 68.62 82 SER A N 1
ATOM 678 C CA . SER A 1 82 ? 17.270 4.048 -13.232 1.00 68.62 82 SER A CA 1
ATOM 679 C C . SER A 1 82 ? 15.771 3.776 -13.321 1.00 68.62 82 SER A C 1
ATOM 681 O O . SER A 1 82 ? 15.430 2.960 -14.164 1.00 68.62 82 SER A O 1
ATOM 683 N N . CYS A 1 83 ? 14.862 4.423 -12.585 1.00 84.38 83 CYS A N 1
ATOM 684 C CA . CYS A 1 83 ? 13.421 4.192 -12.794 1.00 84.38 83 CYS A CA 1
ATOM 685 C C . CYS A 1 83 ? 12.871 5.018 -13.968 1.00 84.38 83 CYS A C 1
ATOM 687 O O . CYS A 1 83 ? 12.718 6.235 -13.860 1.00 84.38 83 CYS A O 1
ATOM 689 N N . THR A 1 84 ? 12.528 4.352 -15.070 1.00 88.25 84 THR A N 1
ATOM 690 C CA . THR A 1 84 ? 11.974 4.977 -16.280 1.00 88.25 84 THR A CA 1
ATOM 691 C C . THR A 1 84 ? 10.576 4.444 -16.569 1.00 88.25 84 THR A C 1
ATOM 693 O O . THR A 1 84 ? 10.339 3.242 -16.487 1.00 88.25 84 THR A O 1
ATOM 696 N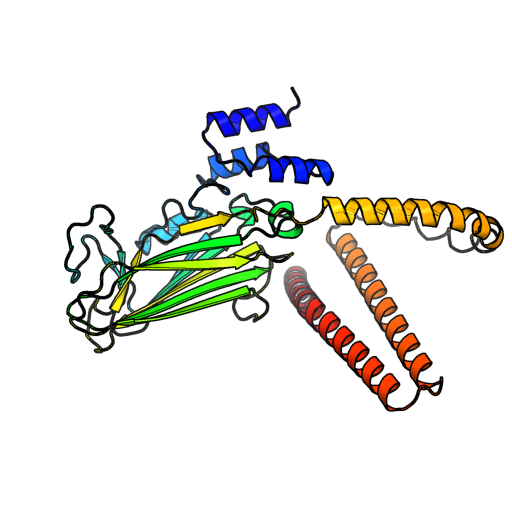 N . HIS A 1 85 ? 9.645 5.327 -16.931 1.00 90.50 85 HIS A N 1
ATOM 697 C CA . HIS A 1 85 ? 8.334 4.924 -17.446 1.00 90.50 85 HIS A CA 1
ATOM 698 C C . HIS A 1 85 ? 8.462 4.377 -18.871 1.00 90.50 85 HIS A C 1
ATOM 700 O O . HIS A 1 85 ? 9.118 4.987 -19.714 1.00 90.50 85 HIS A O 1
ATOM 706 N N . GLU A 1 86 ? 7.811 3.251 -19.141 1.00 90.44 86 GLU A N 1
ATOM 707 C CA . GLU A 1 86 ? 7.732 2.639 -20.464 1.00 90.44 86 GLU A CA 1
ATOM 708 C C . GLU A 1 86 ? 6.277 2.482 -20.897 1.00 90.44 86 GLU A C 1
ATOM 710 O O . GLU A 1 86 ? 5.468 1.880 -20.192 1.00 90.44 86 GLU A O 1
ATOM 715 N N . SER A 1 87 ? 5.962 2.997 -22.084 1.00 89.88 87 SER A N 1
ATOM 716 C CA . SER A 1 87 ? 4.716 2.733 -22.798 1.00 89.88 87 SER A CA 1
ATOM 717 C C . SER A 1 87 ? 4.951 2.960 -24.303 1.00 89.88 87 SER A C 1
ATOM 719 O O . SER A 1 87 ? 5.247 4.093 -24.697 1.00 89.88 87 SER A O 1
ATOM 721 N N . PRO A 1 88 ? 4.871 1.923 -25.160 1.00 88.25 88 PRO A N 1
ATOM 722 C CA . PRO A 1 88 ? 4.625 0.520 -24.819 1.00 88.25 88 PRO A CA 1
ATOM 723 C C . PRO A 1 88 ? 5.806 -0.122 -24.070 1.00 88.25 88 PRO A C 1
ATOM 725 O O . PRO A 1 88 ? 6.926 0.387 -24.093 1.00 88.25 88 PRO A O 1
ATOM 728 N N . ILE A 1 89 ? 5.546 -1.257 -23.420 1.00 89.62 89 ILE A N 1
ATOM 729 C CA . ILE A 1 89 ? 6.555 -2.044 -22.695 1.00 89.62 89 ILE A CA 1
ATOM 730 C C . ILE A 1 89 ? 7.557 -2.671 -23.678 1.00 89.62 89 ILE A C 1
ATOM 732 O O . ILE A 1 89 ? 7.160 -3.225 -24.704 1.00 89.62 89 ILE A O 1
ATOM 736 N N . VAL A 1 90 ? 8.857 -2.606 -23.364 1.00 88.00 90 VAL A N 1
ATOM 737 C CA . VAL A 1 90 ? 9.943 -3.076 -24.248 1.00 88.00 90 VAL A CA 1
ATOM 738 C C . VAL A 1 90 ? 10.622 -4.337 -23.710 1.00 88.00 90 VAL A C 1
ATOM 740 O O . VAL A 1 90 ? 10.902 -4.445 -22.519 1.00 88.00 90 VAL A O 1
ATOM 743 N N . GLY A 1 91 ? 10.980 -5.267 -24.603 1.00 82.25 91 GLY A N 1
ATOM 744 C CA . GLY A 1 91 ? 11.804 -6.439 -24.265 1.00 82.25 91 GLY A CA 1
ATOM 745 C C . GLY A 1 91 ? 11.050 -7.549 -23.531 1.00 82.25 91 GLY A C 1
ATOM 746 O O . GLY A 1 91 ? 11.672 -8.467 -22.997 1.00 82.25 91 GLY A O 1
ATOM 747 N N . TYR A 1 92 ? 9.723 -7.459 -23.513 1.00 77.31 92 TYR A N 1
ATOM 748 C CA . TYR A 1 92 ? 8.818 -8.494 -23.045 1.00 77.31 92 TYR A CA 1
ATOM 749 C C . TYR A 1 92 ? 8.099 -9.100 -24.253 1.00 77.31 92 TYR A C 1
ATOM 751 O O . TYR A 1 92 ? 7.509 -8.368 -25.051 1.00 77.31 92 TYR A O 1
ATOM 759 N N . ASP A 1 93 ? 8.156 -10.424 -24.395 1.00 67.25 93 ASP A N 1
ATOM 760 C CA . ASP A 1 93 ? 7.354 -11.122 -25.395 1.00 67.25 93 ASP A CA 1
ATOM 761 C C . ASP A 1 93 ? 5.911 -11.157 -24.894 1.00 67.25 93 ASP A C 1
ATOM 763 O O . ASP A 1 93 ? 5.555 -11.983 -24.054 1.00 67.25 93 ASP A O 1
ATOM 767 N N . VAL A 1 94 ? 5.088 -10.233 -25.396 1.00 60.19 94 VAL A N 1
ATOM 768 C CA . VAL A 1 94 ? 3.646 -10.206 -25.133 1.00 60.19 94 VAL A CA 1
ATOM 769 C C . VAL A 1 94 ? 3.070 -11.538 -25.606 1.00 60.19 94 VAL A C 1
ATOM 771 O O . VAL A 1 94 ? 2.914 -11.764 -26.807 1.00 60.19 94 VAL A O 1
ATOM 774 N N . LYS A 1 95 ? 2.751 -12.438 -24.669 1.00 58.09 95 LYS A N 1
ATOM 775 C CA . LYS A 1 95 ? 2.110 -13.726 -24.988 1.00 58.09 95 LYS A CA 1
ATOM 776 C C . LYS A 1 95 ? 0.639 -13.556 -25.388 1.00 58.09 95 LYS A C 1
ATOM 778 O O . LYS A 1 95 ? -0.012 -14.535 -25.741 1.00 58.09 95 LYS A O 1
ATOM 783 N N . GLY A 1 96 ? 0.138 -12.319 -25.412 1.00 52.06 96 GLY A N 1
ATOM 784 C CA . GLY A 1 96 ? -1.196 -11.979 -25.900 1.00 52.06 96 GLY A CA 1
ATOM 785 C C . GLY A 1 96 ? -2.292 -12.268 -24.881 1.00 52.06 96 GLY A C 1
ATOM 786 O O . GLY A 1 96 ? -3.447 -12.439 -25.271 1.00 52.06 96 GLY A O 1
ATOM 787 N N . GLU A 1 97 ? -1.952 -12.335 -23.592 1.00 61.06 97 GLU A N 1
ATOM 788 C CA . GLU A 1 97 ? -2.953 -12.425 -22.535 1.00 61.06 97 GLU A CA 1
ATOM 789 C C . GLU A 1 97 ? -3.621 -11.058 -22.353 1.00 61.06 97 GLU A C 1
ATOM 791 O O . GLU A 1 97 ? -2.969 -10.017 -22.315 1.00 61.06 97 GLU A O 1
ATOM 796 N N . SER A 1 98 ? -4.951 -11.040 -22.256 1.00 62.53 98 SER A N 1
ATOM 797 C CA . SER A 1 98 ? -5.738 -9.800 -22.197 1.00 62.53 98 SER A CA 1
ATOM 798 C C . SER A 1 98 ? -5.511 -8.960 -20.929 1.00 62.53 98 SER A C 1
ATOM 800 O O . SER A 1 98 ? -6.060 -7.866 -20.840 1.00 62.53 98 SER A O 1
ATOM 802 N N . ASP A 1 99 ? -4.764 -9.479 -19.949 1.00 74.94 99 ASP A N 1
ATOM 803 C CA . ASP A 1 99 ? -4.449 -8.825 -18.668 1.00 74.94 99 ASP A CA 1
ATOM 804 C C . ASP A 1 99 ? -2.968 -8.388 -18.564 1.00 74.94 99 ASP A C 1
ATOM 806 O O . ASP A 1 99 ? -2.514 -7.953 -17.497 1.00 74.94 99 ASP A O 1
ATOM 810 N N . ASP A 1 100 ? -2.200 -8.486 -19.657 1.00 80.31 100 ASP A N 1
ATOM 811 C CA . ASP A 1 100 ? -0.838 -7.949 -19.706 1.00 80.31 100 ASP A CA 1
ATOM 812 C C . ASP A 1 100 ? -0.868 -6.409 -19.625 1.00 80.31 100 ASP A C 1
ATOM 814 O O . ASP A 1 100 ? -1.665 -5.753 -20.308 1.00 80.31 100 ASP A O 1
ATOM 818 N N . PRO A 1 101 ? -0.004 -5.791 -18.800 1.00 86.31 101 PRO A N 1
ATOM 819 C CA . PRO A 1 101 ? 0.049 -4.343 -18.690 1.00 86.31 101 PRO A CA 1
ATOM 820 C C . PRO A 1 101 ? 0.562 -3.701 -19.987 1.00 86.31 101 PRO A C 1
ATOM 822 O O . PRO A 1 101 ? 1.453 -4.215 -20.658 1.00 86.31 101 PRO A O 1
ATOM 825 N N . ILE A 1 102 ? 0.023 -2.525 -20.313 1.00 87.69 102 ILE A N 1
ATOM 826 C CA . ILE A 1 102 ? 0.435 -1.723 -21.482 1.00 87.69 102 ILE A CA 1
ATOM 827 C C . ILE A 1 102 ? 1.526 -0.696 -21.151 1.00 87.69 102 ILE A C 1
ATOM 829 O O . ILE A 1 102 ? 2.145 -0.119 -22.049 1.00 87.69 102 ILE A O 1
ATOM 833 N N . GLU A 1 103 ? 1.747 -0.450 -19.862 1.00 90.94 103 GLU A N 1
ATOM 834 C CA . GLU A 1 103 ? 2.767 0.452 -19.348 1.00 90.94 103 GLU A CA 1
ATOM 835 C C . GLU A 1 103 ? 3.336 -0.035 -18.013 1.00 90.94 103 GLU A C 1
ATOM 837 O O . GLU A 1 103 ? 2.660 -0.707 -17.224 1.00 90.94 103 GLU A O 1
ATOM 842 N N . CYS A 1 104 ? 4.593 0.312 -17.755 1.00 92.94 104 CYS A N 1
ATOM 843 C CA . CYS A 1 104 ? 5.275 -0.039 -16.517 1.00 92.94 104 CYS A CA 1
ATOM 844 C C . CYS A 1 104 ? 6.355 0.976 -16.143 1.00 92.94 104 CYS A C 1
ATOM 846 O O . CYS A 1 104 ? 6.709 1.871 -16.910 1.00 92.94 104 CYS A O 1
ATOM 848 N N . LEU A 1 105 ? 6.912 0.793 -14.953 1.00 92.44 105 LEU A N 1
ATOM 849 C CA . LEU A 1 105 ? 8.226 1.309 -14.599 1.00 92.44 105 LEU A CA 1
ATOM 850 C C . LEU A 1 105 ? 9.263 0.243 -14.920 1.00 92.44 105 LEU A C 1
ATOM 852 O O . LEU A 1 105 ? 9.006 -0.930 -14.677 1.00 92.44 105 LEU A O 1
ATOM 856 N N . SER A 1 106 ? 10.414 0.641 -15.445 1.00 93.31 106 SER A N 1
ATOM 857 C CA . SER A 1 106 ? 11.557 -0.235 -15.691 1.00 93.31 106 SER A CA 1
ATOM 858 C C . SER A 1 106 ? 12.795 0.324 -15.015 1.00 93.31 106 SER A C 1
ATOM 860 O O . SER A 1 106 ? 13.018 1.535 -15.047 1.00 93.31 106 SER A O 1
ATOM 862 N N . THR A 1 107 ? 13.613 -0.561 -14.451 1.00 93.75 107 THR A N 1
ATOM 863 C CA . THR A 1 107 ? 14.923 -0.214 -13.897 1.00 93.75 107 THR A CA 1
ATOM 864 C C . THR A 1 107 ? 16.067 -0.502 -14.881 1.00 93.75 107 THR A C 1
ATOM 866 O O . THR A 1 107 ? 15.850 -1.020 -15.980 1.00 93.75 107 THR A O 1
ATOM 869 N N . SER A 1 108 ? 17.293 -0.128 -14.509 1.00 92.50 108 SER A N 1
ATOM 870 C CA . SER A 1 108 ? 18.528 -0.199 -15.315 1.00 92.50 108 SER A CA 1
ATOM 871 C C . SER A 1 108 ? 19.530 -1.157 -14.655 1.00 92.50 108 SER A C 1
ATOM 873 O O . SER A 1 108 ? 19.135 -2.029 -13.883 1.00 92.50 108 SER A O 1
ATOM 875 N N . CYS A 1 109 ? 20.824 -0.991 -14.918 1.00 90.94 109 CYS A N 1
ATOM 876 C CA . CYS A 1 109 ? 21.900 -1.806 -14.351 1.00 90.94 109 CYS A CA 1
ATOM 877 C C . CYS A 1 109 ? 22.115 -1.642 -12.844 1.00 90.94 109 CYS A C 1
ATOM 879 O O . CYS A 1 109 ? 22.473 -2.588 -12.150 1.00 90.94 109 CYS A O 1
ATOM 881 N N . GLN A 1 110 ? 21.894 -0.441 -12.313 1.00 91.06 110 GLN A N 1
ATOM 882 C CA . GLN A 1 110 ? 21.960 -0.186 -10.876 1.00 91.06 110 GLN A CA 1
ATOM 883 C C . GLN A 1 110 ? 20.570 -0.266 -10.255 1.00 91.06 110 GLN A C 1
ATOM 885 O O . GLN A 1 110 ? 19.571 0.005 -10.930 1.00 91.06 110 GLN A O 1
ATOM 890 N N . TRP A 1 111 ? 20.535 -0.583 -8.956 1.00 92.19 111 TRP A N 1
ATOM 891 C CA . TRP A 1 111 ? 19.309 -0.572 -8.162 1.00 92.19 111 TRP A CA 1
ATOM 892 C C . TRP A 1 111 ? 18.572 0.752 -8.359 1.00 92.19 111 TRP A C 1
ATOM 894 O O . TRP A 1 111 ? 19.072 1.825 -8.017 1.00 92.19 111 TRP A O 1
ATOM 904 N N . GLY A 1 112 ? 17.405 0.646 -8.979 1.00 91.12 112 GLY A N 1
ATOM 905 C CA . GLY A 1 112 ? 16.413 1.703 -9.066 1.00 91.12 112 GLY A CA 1
ATOM 906 C C . GLY A 1 112 ? 15.222 1.306 -8.234 1.00 91.12 112 GLY A C 1
ATOM 907 O O . GLY A 1 112 ? 14.900 0.117 -8.152 1.00 91.12 112 GLY A O 1
ATOM 908 N N . TYR A 1 113 ? 14.573 2.291 -7.630 1.00 89.62 113 TYR A N 1
ATOM 909 C CA . TYR A 1 113 ? 13.420 2.013 -6.804 1.00 89.62 113 TYR A CA 1
ATOM 910 C C . TYR A 1 113 ? 12.321 3.058 -6.914 1.00 89.62 113 TYR A C 1
ATOM 912 O O . TYR A 1 113 ? 12.520 4.203 -7.333 1.00 89.62 113 TYR A O 1
ATOM 920 N N . ARG A 1 114 ? 11.131 2.629 -6.511 1.00 90.31 114 ARG A N 1
ATOM 921 C CA . ARG A 1 114 ? 9.967 3.465 -6.273 1.00 90.31 114 ARG A CA 1
ATOM 922 C C . ARG A 1 114 ? 9.499 3.236 -4.845 1.00 90.31 114 ARG A C 1
ATOM 924 O O . ARG A 1 114 ? 9.133 2.118 -4.485 1.00 90.31 114 ARG A O 1
ATOM 931 N N . LYS A 1 115 ? 9.443 4.312 -4.067 1.00 88.44 115 LYS A N 1
ATOM 932 C CA . LYS A 1 115 ? 8.937 4.313 -2.698 1.00 88.44 115 LYS A CA 1
ATOM 933 C C . LYS A 1 115 ? 7.587 5.015 -2.630 1.00 88.44 115 LYS A C 1
ATOM 935 O O . LYS A 1 115 ? 7.440 6.129 -3.132 1.00 88.44 115 LYS A O 1
ATOM 940 N N . LEU A 1 116 ? 6.623 4.368 -1.986 1.00 88.19 116 LEU A N 1
ATOM 941 C CA . LEU A 1 116 ? 5.290 4.896 -1.717 1.00 88.19 116 LEU A CA 1
ATOM 942 C C . LEU A 1 116 ? 5.045 4.933 -0.218 1.00 88.19 116 LEU A C 1
ATOM 944 O O . LEU A 1 116 ? 5.251 3.941 0.468 1.00 88.19 116 LEU A O 1
ATOM 948 N N . GLU A 1 117 ? 4.565 6.056 0.286 1.00 88.50 117 GLU A N 1
ATOM 949 C CA . GLU A 1 117 ? 4.095 6.202 1.658 1.00 88.50 117 GLU A CA 1
ATOM 950 C C . GLU A 1 117 ? 2.625 6.588 1.635 1.00 88.50 117 GLU A C 1
ATOM 952 O O . GLU A 1 117 ? 2.250 7.551 0.973 1.00 88.50 117 GLU A O 1
ATOM 957 N N . ILE A 1 118 ? 1.798 5.831 2.347 1.00 89.00 118 ILE A N 1
ATOM 958 C CA . ILE A 1 118 ? 0.344 5.964 2.374 1.00 89.00 118 ILE A CA 1
ATOM 959 C C . ILE A 1 118 ? -0.081 6.216 3.811 1.00 89.00 118 ILE A C 1
ATOM 961 O O . ILE A 1 118 ? 0.167 5.386 4.683 1.00 89.00 118 ILE A O 1
ATOM 965 N N . ASP A 1 119 ? -0.740 7.342 4.058 1.00 89.38 119 ASP A N 1
ATOM 966 C CA . ASP A 1 119 ? -1.379 7.634 5.338 1.00 89.38 119 ASP A CA 1
ATOM 967 C C . ASP A 1 119 ? -2.818 7.097 5.316 1.00 89.38 119 ASP A C 1
ATOM 969 O O . ASP A 1 119 ? -3.704 7.652 4.669 1.00 89.38 119 ASP A O 1
ATOM 973 N N . LEU A 1 120 ? -3.025 5.972 6.000 1.00 90.62 120 LEU A N 1
ATOM 974 C CA . LEU A 1 120 ? -4.261 5.187 5.978 1.00 90.62 120 LEU A CA 1
ATOM 975 C C . LEU A 1 120 ? -5.454 5.981 6.521 1.00 90.62 120 LEU A C 1
ATOM 977 O O . LEU A 1 120 ? -6.555 5.896 5.981 1.00 90.62 120 LEU A O 1
ATOM 981 N N . GLU A 1 121 ? -5.223 6.778 7.564 1.00 87.81 121 GLU A N 1
ATOM 982 C CA . GLU A 1 121 ? -6.251 7.630 8.163 1.00 87.81 121 GLU A CA 1
ATOM 983 C C . GLU A 1 121 ? -6.642 8.748 7.202 1.00 87.81 121 GLU A C 1
ATOM 985 O O . GLU A 1 121 ? -7.817 8.997 6.940 1.00 87.81 121 GLU A O 1
ATOM 990 N N . LYS A 1 122 ? -5.646 9.375 6.580 1.00 85.00 122 LYS A N 1
ATOM 991 C CA . LYS A 1 122 ? -5.875 10.408 5.572 1.00 85.00 122 LYS A CA 1
ATOM 992 C C . LYS A 1 122 ? -6.564 9.887 4.315 1.00 85.00 122 LYS A C 1
ATOM 994 O O . LYS A 1 122 ? -7.326 10.654 3.720 1.00 85.00 122 LYS A O 1
ATOM 999 N N . CYS A 1 123 ? -6.352 8.619 3.968 1.00 86.00 123 CYS A N 1
ATOM 1000 C CA . CYS A 1 123 ? -7.092 7.910 2.929 1.00 86.00 123 CYS A CA 1
ATOM 1001 C C . CYS A 1 123 ? -8.552 7.618 3.307 1.00 86.00 123 CYS A C 1
ATOM 1003 O O . CYS A 1 123 ? -9.264 7.113 2.453 1.00 86.00 123 CYS A O 1
ATOM 1005 N N . GLY A 1 124 ? -9.017 7.944 4.520 1.00 87.38 124 GLY A N 1
ATOM 1006 C CA . GLY A 1 124 ? -10.411 7.782 4.955 1.00 87.38 124 GLY A CA 1
ATOM 1007 C C . GLY A 1 124 ? -10.690 6.500 5.746 1.00 87.38 124 GLY A C 1
ATOM 1008 O O . GLY A 1 124 ? -11.852 6.166 5.979 1.00 87.38 124 GLY A O 1
ATOM 1009 N N . ILE A 1 125 ? -9.650 5.764 6.157 1.00 90.62 125 ILE A N 1
ATOM 1010 C CA . ILE A 1 125 ? -9.811 4.595 7.027 1.00 90.62 125 ILE A CA 1
ATOM 1011 C C . ILE A 1 125 ? -9.857 5.069 8.476 1.00 90.62 125 ILE A C 1
ATOM 1013 O O . ILE A 1 125 ? -8.907 5.665 8.982 1.00 90.62 125 ILE A O 1
ATOM 1017 N N . GLU A 1 126 ? -10.947 4.770 9.174 1.00 91.00 126 GLU A N 1
ATOM 1018 C CA . GLU A 1 126 ? -11.152 5.302 10.515 1.00 91.00 126 GLU A CA 1
ATOM 1019 C C . GLU A 1 126 ? -10.120 4.743 11.525 1.00 91.00 126 GLU A C 1
ATOM 1021 O O . GLU A 1 126 ? -9.899 3.525 11.575 1.00 91.00 126 GLU A O 1
ATOM 1026 N N . PRO A 1 127 ? -9.518 5.578 12.398 1.00 91.31 127 PRO A N 1
ATOM 1027 C CA . PRO A 1 127 ? -8.565 5.125 13.416 1.00 91.31 127 PRO A CA 1
ATOM 1028 C C . PRO A 1 127 ? -9.103 4.007 14.308 1.00 91.31 127 PRO A C 1
ATOM 1030 O O . PRO A 1 127 ? -8.366 3.091 14.683 1.00 91.31 127 PRO A O 1
ATOM 1033 N N . TRP A 1 128 ? -10.403 4.054 14.619 1.00 91.50 128 TRP A N 1
ATOM 1034 C CA . TRP A 1 128 ? -11.063 3.023 15.410 1.00 91.50 128 TRP A CA 1
ATOM 1035 C C . TRP A 1 128 ? -10.977 1.652 14.731 1.00 91.50 128 TRP A C 1
ATOM 1037 O O . TRP A 1 128 ? -10.675 0.661 15.398 1.00 91.50 128 TRP A O 1
ATOM 1047 N N . ILE A 1 129 ? -11.174 1.595 13.410 1.00 91.62 129 ILE A N 1
ATOM 1048 C CA . ILE A 1 129 ? -11.063 0.367 12.615 1.00 91.62 129 ILE A CA 1
ATOM 1049 C C . ILE A 1 129 ? -9.624 -0.157 12.654 1.00 91.62 129 ILE A C 1
ATOM 1051 O O . ILE A 1 129 ? -9.406 -1.330 12.971 1.00 91.62 129 ILE A O 1
ATOM 1055 N N . LEU A 1 130 ? -8.634 0.707 12.408 1.00 91.81 130 LEU A N 1
ATOM 1056 C CA . LEU A 1 130 ? -7.216 0.324 12.416 1.00 91.81 130 LEU A CA 1
ATOM 1057 C C . LEU A 1 130 ? -6.775 -0.249 13.773 1.00 91.81 130 LEU A C 1
ATOM 1059 O O . LEU A 1 130 ? -6.051 -1.246 13.824 1.00 91.81 130 LEU A O 1
ATOM 1063 N N . ASP A 1 131 ? -7.241 0.343 14.874 1.00 91.00 131 ASP A N 1
ATOM 1064 C CA . ASP A 1 131 ? -6.800 -0.018 16.222 1.00 91.00 131 ASP A CA 1
ATOM 1065 C C . ASP A 1 131 ? -7.544 -1.212 16.825 1.00 91.00 131 ASP A C 1
ATOM 1067 O O . ASP A 1 131 ? -6.932 -2.029 17.529 1.00 91.00 131 ASP A O 1
ATOM 1071 N N . ASN A 1 132 ? -8.853 -1.308 16.578 1.00 88.50 132 ASN A N 1
ATOM 1072 C CA . ASN A 1 132 ? -9.720 -2.290 17.229 1.00 88.50 132 ASN A CA 1
ATOM 1073 C C . ASN A 1 132 ? -9.987 -3.508 16.349 1.00 88.50 132 ASN A C 1
ATOM 1075 O O . ASN A 1 132 ? -9.960 -4.628 16.860 1.00 88.50 132 ASN A O 1
ATOM 1079 N N . LEU A 1 133 ? -10.205 -3.307 15.046 1.00 89.12 133 LEU A N 1
ATOM 1080 C CA . LEU A 1 133 ? -10.457 -4.405 14.108 1.00 89.12 133 LEU A CA 1
ATOM 1081 C C . LEU A 1 133 ? -9.178 -4.967 13.518 1.00 89.12 133 LEU A C 1
ATOM 1083 O O . LEU A 1 133 ? -9.151 -6.149 13.187 1.00 89.12 133 LEU A O 1
ATOM 1087 N N . LYS A 1 134 ? -8.124 -4.144 13.434 1.00 90.69 134 LYS A N 1
ATOM 1088 C CA . LYS A 1 134 ? -6.800 -4.558 12.957 1.00 90.69 134 LYS A CA 1
ATOM 1089 C C . LYS A 1 134 ? -6.903 -5.308 11.623 1.00 90.69 134 LYS A C 1
ATOM 1091 O O . LYS A 1 134 ? -6.519 -6.479 11.554 1.00 90.69 134 LYS A O 1
ATOM 1096 N N . PRO A 1 135 ? -7.459 -4.663 10.583 1.00 91.69 135 PRO A N 1
ATOM 1097 C CA . PRO A 1 135 ? -7.667 -5.326 9.308 1.00 91.69 135 PRO A CA 1
ATOM 1098 C C . PRO A 1 135 ? -6.339 -5.813 8.716 1.00 91.69 135 PRO A C 1
ATOM 1100 O O . PRO A 1 135 ? -5.254 -5.341 9.080 1.00 91.69 135 PRO A O 1
ATOM 1103 N N . ILE A 1 136 ? -6.437 -6.763 7.794 1.00 92.75 136 ILE A N 1
ATOM 1104 C CA . ILE A 1 136 ? -5.322 -7.140 6.937 1.00 92.75 136 ILE A CA 1
ATOM 1105 C C . ILE A 1 136 ? -5.218 -6.084 5.842 1.00 92.75 136 ILE A C 1
ATOM 1107 O O . ILE A 1 136 ? -6.195 -5.768 5.169 1.00 92.75 136 ILE A O 1
ATOM 1111 N N . ILE A 1 137 ? -4.018 -5.562 5.643 1.00 94.69 137 ILE A N 1
ATOM 1112 C CA . ILE A 1 137 ? -3.686 -4.800 4.451 1.00 94.69 137 ILE A CA 1
ATOM 1113 C C . ILE A 1 137 ? -3.088 -5.766 3.443 1.00 94.69 137 ILE A C 1
ATOM 1115 O O . ILE A 1 137 ? -2.040 -6.364 3.702 1.00 94.69 137 ILE A O 1
ATOM 1119 N N . VAL A 1 138 ? -3.775 -5.929 2.317 1.00 96.00 138 VAL A N 1
ATOM 1120 C CA . VAL A 1 138 ? -3.307 -6.742 1.199 1.00 96.00 138 VAL A CA 1
ATOM 1121 C C . VAL A 1 138 ? -2.705 -5.828 0.150 1.00 96.00 138 VAL A C 1
ATOM 1123 O O . VAL A 1 138 ? -3.305 -4.819 -0.224 1.00 96.00 138 VAL A O 1
ATOM 1126 N N . ILE A 1 139 ? -1.506 -6.175 -0.295 1.00 96.56 139 ILE A N 1
ATOM 1127 C CA . ILE A 1 139 ? -0.742 -5.419 -1.277 1.00 96.56 139 ILE A CA 1
ATOM 1128 C C . ILE A 1 139 ? -0.400 -6.359 -2.415 1.00 96.56 139 ILE A C 1
ATOM 1130 O O . ILE A 1 139 ? 0.090 -7.458 -2.172 1.00 96.56 139 ILE A O 1
ATOM 1134 N N . GLU A 1 140 ? -0.628 -5.915 -3.640 1.00 96.38 140 GLU A N 1
ATOM 1135 C CA . GLU A 1 140 ? -0.323 -6.680 -4.843 1.00 96.38 140 GLU A CA 1
ATOM 1136 C C . GLU A 1 140 ? 0.531 -5.840 -5.790 1.00 96.38 140 GLU A C 1
ATOM 1138 O O . GLU A 1 140 ? 0.342 -4.627 -5.881 1.00 96.38 140 GLU A O 1
ATOM 1143 N N . GLU A 1 141 ? 1.451 -6.475 -6.513 1.00 96.44 141 GLU A N 1
ATOM 1144 C CA . GLU A 1 141 ? 2.229 -5.835 -7.577 1.00 96.44 141 GLU A CA 1
ATOM 1145 C C . GLU A 1 141 ? 2.503 -6.814 -8.719 1.00 96.44 141 GLU A C 1
ATOM 1147 O O . GLU A 1 141 ? 2.857 -7.974 -8.490 1.00 96.44 141 GLU A O 1
ATOM 1152 N N . LYS A 1 142 ? 2.347 -6.341 -9.962 1.00 95.31 142 LYS A N 1
ATOM 1153 C CA . LYS A 1 142 ? 2.790 -7.067 -11.153 1.00 95.31 142 LYS A CA 1
ATOM 1154 C C . LYS A 1 142 ? 4.234 -6.694 -11.464 1.00 95.31 142 LYS A C 1
ATOM 1156 O O . LYS A 1 142 ? 4.574 -5.512 -11.491 1.00 95.31 142 LYS A O 1
ATOM 1161 N N . HIS A 1 143 ? 5.057 -7.689 -11.771 1.00 95.06 143 HIS A N 1
ATOM 1162 C CA . HIS A 1 143 ? 6.443 -7.489 -12.178 1.00 95.06 143 HIS A CA 1
ATOM 1163 C C . HIS A 1 143 ? 6.884 -8.492 -13.252 1.00 95.06 143 HIS A C 1
ATOM 1165 O O . HIS A 1 143 ? 6.307 -9.576 -13.374 1.00 95.06 143 HIS A O 1
ATOM 1171 N N . ALA A 1 144 ? 7.885 -8.115 -14.048 1.00 94.06 144 ALA A N 1
ATOM 1172 C CA . ALA A 1 144 ? 8.468 -8.969 -15.080 1.00 94.06 144 ALA A CA 1
ATOM 1173 C C . ALA A 1 144 ? 9.905 -8.545 -15.434 1.00 94.06 144 ALA A C 1
ATOM 1175 O O . ALA A 1 144 ? 10.192 -7.345 -15.517 1.00 94.06 144 ALA A O 1
ATOM 1176 N N . PRO A 1 145 ? 10.813 -9.498 -15.705 1.00 93.38 145 PRO A N 1
ATOM 1177 C CA . PRO A 1 145 ? 12.078 -9.205 -16.365 1.00 93.38 145 PRO A CA 1
ATOM 1178 C C . PRO A 1 145 ? 11.871 -9.012 -17.878 1.00 93.38 145 PRO A C 1
ATOM 1180 O O . PRO A 1 145 ? 10.814 -9.312 -18.439 1.00 93.38 145 PRO A O 1
ATOM 1183 N N . ARG A 1 146 ? 12.920 -8.569 -18.574 1.00 91.94 146 ARG A N 1
ATOM 1184 C CA . ARG A 1 146 ? 13.003 -8.754 -20.030 1.00 91.94 146 ARG A CA 1
ATOM 1185 C C . ARG A 1 146 ? 13.337 -10.203 -20.367 1.00 91.94 146 ARG A C 1
ATOM 1187 O O . ARG A 1 146 ? 13.963 -10.900 -19.576 1.00 91.94 146 ARG A O 1
ATOM 1194 N N . ASN A 1 147 ? 13.005 -10.637 -21.579 1.00 89.94 147 ASN A N 1
ATOM 1195 C CA . ASN A 1 147 ? 13.394 -11.972 -22.032 1.00 89.94 147 ASN A CA 1
ATOM 1196 C C . ASN A 1 147 ? 14.909 -12.061 -22.304 1.00 89.94 147 ASN A C 1
ATOM 1198 O O . ASN A 1 147 ? 15.556 -13.053 -21.989 1.00 89.94 147 ASN A O 1
ATOM 1202 N N . ASP A 1 148 ? 15.509 -11.001 -22.841 1.00 92.25 148 ASP A N 1
ATOM 1203 C CA . ASP A 1 148 ? 16.912 -10.969 -23.262 1.00 92.25 148 ASP A CA 1
ATOM 1204 C C . ASP A 1 148 ? 17.905 -10.571 -22.157 1.00 92.25 148 ASP A C 1
ATOM 1206 O O . ASP A 1 148 ? 19.105 -10.499 -22.427 1.00 92.25 148 ASP A O 1
ATOM 1210 N N . CYS A 1 149 ? 17.455 -10.337 -20.919 1.00 92.81 149 CYS A N 1
ATOM 1211 C CA . CYS A 1 149 ? 18.311 -9.949 -19.795 1.00 92.81 149 CYS A CA 1
ATOM 1212 C C . CYS A 1 149 ? 17.842 -10.584 -18.478 1.00 92.81 149 CYS A C 1
ATOM 1214 O O . CYS A 1 149 ? 16.648 -10.667 -18.216 1.00 92.81 149 CYS A O 1
ATOM 1216 N N . GLY A 1 150 ? 18.786 -11.020 -17.640 1.00 94.62 150 GLY A N 1
ATOM 1217 C CA . GLY A 1 150 ? 18.474 -11.388 -16.258 1.00 94.62 150 GLY A CA 1
ATOM 1218 C C . GLY A 1 150 ? 18.260 -10.144 -15.393 1.00 94.62 150 GLY A C 1
ATOM 1219 O O . GLY A 1 150 ? 18.834 -9.087 -15.669 1.00 94.62 150 GLY A O 1
ATOM 1220 N N . ALA A 1 151 ? 17.444 -10.263 -14.346 1.00 95.62 151 ALA A N 1
ATOM 1221 C CA . ALA A 1 151 ? 17.109 -9.144 -13.468 1.00 95.62 151 ALA A CA 1
ATOM 1222 C C . ALA A 1 151 ? 16.846 -9.590 -12.023 1.00 95.62 151 ALA A C 1
ATOM 1224 O O . ALA A 1 151 ? 16.434 -10.721 -11.770 1.00 95.62 151 ALA A O 1
ATOM 1225 N N . MET A 1 152 ? 17.056 -8.674 -11.080 1.00 96.81 152 MET A N 1
ATOM 1226 C CA . MET A 1 152 ? 16.680 -8.827 -9.676 1.00 96.81 152 MET A CA 1
ATOM 1227 C C . MET A 1 152 ? 15.494 -7.928 -9.353 1.00 96.81 152 MET A C 1
ATOM 1229 O O . MET A 1 152 ? 15.471 -6.763 -9.755 1.00 96.81 152 MET A O 1
ATOM 1233 N N . TYR A 1 153 ? 14.546 -8.465 -8.594 1.00 97.12 153 TYR A N 1
ATOM 1234 C CA . TYR A 1 153 ? 13.404 -7.749 -8.040 1.00 97.12 153 TYR A CA 1
ATOM 1235 C C . TYR A 1 153 ? 13.432 -7.834 -6.525 1.00 97.12 153 TYR A C 1
ATOM 1237 O O . TYR A 1 153 ? 13.634 -8.918 -5.973 1.00 97.12 153 TYR A O 1
ATOM 1245 N N . ARG A 1 154 ? 13.167 -6.706 -5.870 1.00 97.31 154 ARG A N 1
ATOM 1246 C CA . ARG A 1 154 ? 12.845 -6.665 -4.450 1.00 97.31 154 ARG A CA 1
ATOM 1247 C C . ARG A 1 154 ? 11.574 -5.860 -4.247 1.00 97.31 154 ARG A C 1
ATOM 1249 O O . ARG A 1 154 ? 11.414 -4.787 -4.819 1.00 97.31 154 ARG A O 1
ATOM 1256 N N . PHE A 1 155 ? 10.684 -6.379 -3.419 1.00 97.19 155 PHE A N 1
ATOM 1257 C CA . PHE A 1 155 ? 9.474 -5.690 -3.009 1.00 97.19 155 PHE A CA 1
ATOM 1258 C C . PHE A 1 155 ? 9.365 -5.763 -1.506 1.00 97.19 155 PHE A C 1
ATOM 1260 O O . PHE A 1 155 ? 9.493 -6.846 -0.939 1.00 97.19 155 PHE A O 1
ATOM 1267 N N . SER A 1 156 ? 9.115 -4.636 -0.856 1.00 95.81 156 SER A N 1
ATOM 1268 C CA . SER A 1 156 ? 8.908 -4.604 0.583 1.00 95.81 156 SER A CA 1
ATOM 1269 C C . SER A 1 156 ? 7.733 -3.728 0.974 1.00 95.81 156 SER A C 1
ATOM 1271 O O . SER A 1 156 ? 7.374 -2.762 0.295 1.00 95.81 156 SER A O 1
ATOM 1273 N N . ALA A 1 157 ? 7.121 -4.095 2.093 1.00 95.31 157 ALA A N 1
ATOM 1274 C CA . ALA A 1 157 ? 6.008 -3.390 2.691 1.00 95.31 157 ALA A CA 1
ATOM 1275 C C . ALA A 1 157 ? 6.207 -3.280 4.199 1.00 95.31 157 ALA A C 1
ATOM 1277 O O . ALA A 1 157 ? 6.521 -4.268 4.864 1.00 95.31 157 ALA A O 1
ATOM 1278 N N . LYS A 1 158 ? 5.970 -2.089 4.750 1.00 93.81 158 LYS A N 1
ATOM 1279 C CA . LYS A 1 158 ? 6.144 -1.802 6.174 1.00 93.81 158 LYS A CA 1
ATOM 1280 C C . LYS A 1 158 ? 4.999 -0.972 6.729 1.00 93.81 158 LYS A C 1
ATOM 1282 O O . LYS A 1 158 ? 4.713 0.115 6.233 1.00 93.81 158 LYS A O 1
ATOM 1287 N N . LEU A 1 159 ? 4.373 -1.458 7.798 1.00 92.50 159 LEU A N 1
ATOM 1288 C CA . LEU A 1 159 ? 3.402 -0.689 8.574 1.00 92.50 159 LEU A CA 1
ATOM 1289 C C . LEU A 1 159 ? 4.080 0.055 9.718 1.00 92.50 159 LEU A C 1
ATOM 1291 O O . LEU A 1 159 ? 4.804 -0.542 10.515 1.00 92.50 159 LEU A O 1
ATOM 1295 N N . LEU A 1 160 ? 3.785 1.348 9.814 1.00 90.50 160 LEU A N 1
ATOM 1296 C CA . LEU A 1 160 ? 4.375 2.280 10.762 1.00 90.50 160 LEU A CA 1
ATOM 1297 C C . LEU A 1 160 ? 3.303 2.972 11.599 1.00 90.50 160 LEU A C 1
ATOM 1299 O O . LEU A 1 160 ? 2.194 3.266 11.134 1.00 90.50 160 LEU A O 1
ATOM 1303 N N . ALA A 1 161 ? 3.666 3.284 12.840 1.00 86.44 161 ALA A N 1
ATOM 1304 C CA . ALA A 1 161 ? 2.867 4.159 13.680 1.00 86.44 161 ALA A CA 1
ATOM 1305 C C . ALA A 1 161 ? 3.034 5.636 13.282 1.00 86.44 161 ALA A C 1
ATOM 1307 O O . ALA A 1 161 ? 3.987 6.026 12.589 1.00 86.44 161 ALA A O 1
ATOM 1308 N N . TYR A 1 162 ? 2.099 6.477 13.720 1.00 75.69 162 TYR A N 1
ATOM 1309 C CA . TYR A 1 162 ? 2.223 7.924 13.539 1.00 75.69 162 TYR A CA 1
ATOM 1310 C C . TYR A 1 162 ? 3.515 8.444 14.198 1.00 75.69 162 TYR A C 1
ATOM 1312 O O . TYR A 1 162 ? 3.883 7.982 15.275 1.00 75.69 162 TYR A O 1
ATOM 1320 N N . GLY A 1 163 ? 4.240 9.342 13.525 1.00 68.50 163 GLY A N 1
ATOM 1321 C CA . GLY A 1 163 ? 5.489 9.932 14.036 1.00 68.50 163 GLY A CA 1
ATOM 1322 C C . GLY A 1 163 ? 6.726 9.015 14.065 1.00 68.50 163 GLY A C 1
ATOM 1323 O O . GLY A 1 163 ? 7.795 9.464 14.461 1.00 68.50 163 GLY A O 1
ATOM 1324 N N . THR A 1 164 ? 6.624 7.748 13.645 1.00 72.88 164 THR A N 1
ATOM 1325 C CA . THR A 1 164 ? 7.787 6.831 13.588 1.00 72.88 164 THR A CA 1
ATOM 1326 C C . THR A 1 164 ? 8.574 6.961 12.281 1.00 72.88 164 THR A C 1
ATOM 1328 O O . THR A 1 164 ? 8.000 6.916 11.200 1.00 72.88 164 THR A O 1
ATOM 1331 N N . ASP A 1 165 ? 9.893 7.114 12.334 1.00 66.12 165 ASP A N 1
ATOM 1332 C CA . ASP A 1 165 ? 10.701 7.159 11.107 1.00 66.12 165 ASP A CA 1
ATOM 1333 C C . ASP A 1 165 ? 10.830 5.763 10.459 1.00 66.12 165 ASP A C 1
ATOM 1335 O O . ASP A 1 165 ? 10.715 4.737 11.135 1.00 66.12 165 ASP A O 1
ATOM 1339 N N . HIS A 1 166 ? 11.113 5.716 9.157 1.00 59.62 166 HIS A N 1
ATOM 1340 C CA . HIS A 1 166 ? 11.363 4.503 8.376 1.00 59.62 166 HIS A CA 1
ATOM 1341 C C . HIS A 1 166 ? 12.485 3.630 8.955 1.00 59.62 166 HIS A C 1
ATOM 1343 O O . HIS A 1 166 ? 12.405 2.400 8.871 1.00 59.62 166 HIS A O 1
ATOM 1349 N N . SER A 1 167 ? 13.504 4.255 9.563 1.00 57.25 167 SER A N 1
ATOM 1350 C CA . SER A 1 167 ? 14.636 3.577 10.215 1.00 57.25 167 SER A CA 1
ATOM 1351 C C . SER A 1 167 ? 14.230 2.787 11.467 1.00 57.25 167 SER A C 1
ATOM 1353 O O . SER A 1 167 ? 14.959 1.905 11.938 1.00 57.25 167 SER A O 1
ATOM 1355 N N . THR A 1 168 ? 13.037 3.058 12.002 1.00 56.72 168 THR A N 1
ATOM 1356 C CA . THR A 1 168 ? 12.536 2.380 13.191 1.00 56.72 168 THR A CA 1
ATOM 1357 C C . THR A 1 168 ? 12.163 0.941 12.837 1.00 56.72 168 THR A C 1
ATOM 1359 O O . THR A 1 168 ? 11.309 0.682 11.989 1.00 56.72 168 THR A O 1
ATOM 1362 N N . HIS A 1 169 ? 12.783 -0.029 13.509 1.00 52.62 169 HIS A N 1
ATOM 1363 C CA . HIS A 1 169 ? 12.479 -1.458 13.342 1.00 52.62 169 HIS A CA 1
ATOM 1364 C C . HIS A 1 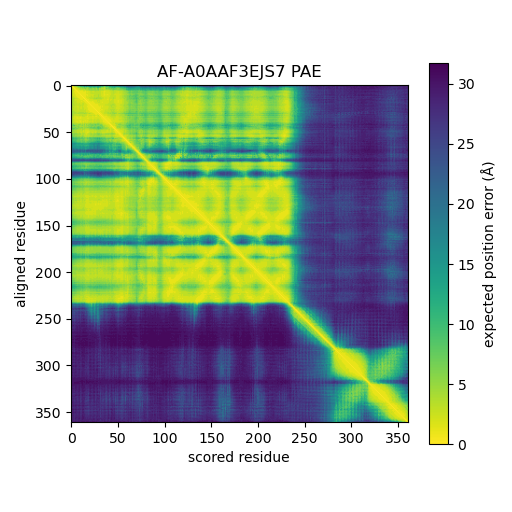169 ? 11.145 -1.863 14.002 1.00 52.62 169 HIS A C 1
ATOM 1366 O O . HIS A 1 169 ? 10.739 -3.021 13.956 1.00 52.62 169 HIS A O 1
ATOM 1372 N N . SER A 1 170 ? 10.434 -0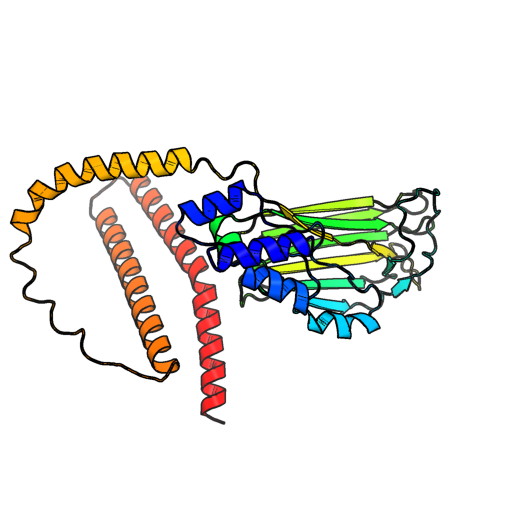.915 14.619 1.00 52.81 170 SER A N 1
ATOM 1373 C CA . SER A 1 170 ? 9.125 -1.138 15.225 1.00 52.81 170 SER A CA 1
ATOM 1374 C C . SER A 1 170 ? 8.024 -1.042 14.163 1.00 52.81 170 SER A C 1
ATOM 1376 O O . SER A 1 170 ? 7.350 -0.020 14.035 1.00 52.81 170 SER A O 1
ATOM 1378 N N . GLY A 1 171 ? 7.852 -2.099 13.376 1.00 60.75 171 GLY A N 1
ATOM 1379 C CA . GLY A 1 171 ? 6.789 -2.203 12.379 1.00 60.75 171 GLY A CA 1
ATOM 1380 C C . GLY A 1 171 ? 6.526 -3.652 11.991 1.00 60.75 171 GLY A C 1
ATOM 1381 O O . GLY A 1 171 ? 7.336 -4.534 12.265 1.00 60.75 171 GLY A O 1
ATOM 1382 N N . SER A 1 172 ? 5.370 -3.915 11.385 1.00 73.88 172 SER A N 1
ATOM 1383 C CA . SER A 1 172 ? 5.190 -5.162 10.633 1.00 73.88 172 SER A CA 1
ATOM 1384 C C . SER A 1 172 ? 5.811 -4.953 9.258 1.00 73.88 172 SER A C 1
ATOM 1386 O O . SER A 1 172 ? 5.393 -4.034 8.560 1.00 73.88 172 SER A O 1
ATOM 1388 N N . GLU A 1 173 ? 6.798 -5.769 8.900 1.00 86.88 173 GLU A N 1
ATOM 1389 C CA . GLU A 1 173 ? 7.573 -5.646 7.664 1.00 86.88 173 GLU A CA 1
ATOM 1390 C C . GLU A 1 173 ? 7.618 -6.993 6.941 1.00 86.88 173 GLU A C 1
ATOM 1392 O O . GLU A 1 173 ? 7.774 -8.040 7.575 1.00 86.88 173 GLU A O 1
ATOM 1397 N N . VAL A 1 174 ? 7.421 -6.962 5.627 1.00 90.69 174 VAL A N 1
ATOM 1398 C CA . VAL A 1 174 ? 7.507 -8.122 4.736 1.00 90.69 174 VAL A CA 1
ATOM 1399 C C . VAL A 1 174 ? 8.347 -7.714 3.536 1.00 90.69 174 VAL A C 1
ATOM 1401 O O . VAL A 1 174 ? 8.165 -6.621 3.006 1.00 90.69 174 VAL A O 1
ATOM 1404 N N . GLU A 1 175 ? 9.243 -8.597 3.110 1.00 94.88 175 GLU A N 1
ATOM 1405 C CA . GLU A 1 175 ? 10.076 -8.413 1.927 1.00 94.88 175 GLU A CA 1
ATOM 1406 C C . GLU A 1 175 ? 10.055 -9.685 1.076 1.00 94.88 175 GLU A C 1
ATOM 1408 O O . GLU A 1 175 ? 10.045 -10.805 1.594 1.00 94.88 175 GLU A O 1
ATOM 1413 N N . ILE A 1 176 ? 10.029 -9.496 -0.238 1.00 95.38 176 ILE A N 1
ATOM 1414 C CA . ILE A 1 176 ? 10.122 -10.537 -1.251 1.00 95.38 176 ILE A CA 1
ATOM 1415 C C . ILE A 1 176 ? 11.288 -10.181 -2.168 1.00 95.38 176 ILE A C 1
ATOM 1417 O O . ILE A 1 176 ? 11.369 -9.061 -2.667 1.00 95.38 176 ILE A O 1
ATOM 1421 N N . GLU A 1 177 ? 12.157 -11.155 -2.429 1.00 96.81 177 GLU A N 1
ATOM 1422 C CA . GLU A 1 177 ? 13.223 -11.052 -3.423 1.00 96.81 177 GLU A CA 1
ATOM 1423 C C . GLU A 1 177 ? 13.048 -12.146 -4.490 1.00 96.81 177 GLU A C 1
ATOM 1425 O O . GLU A 1 177 ? 12.656 -13.285 -4.189 1.00 96.81 177 GLU A O 1
ATOM 1430 N N . ARG A 1 178 ? 13.302 -11.787 -5.752 1.00 96.75 178 ARG A N 1
ATOM 1431 C CA . ARG A 1 178 ? 13.298 -12.696 -6.906 1.00 96.75 178 ARG A CA 1
ATOM 1432 C C . ARG A 1 178 ? 14.505 -12.423 -7.792 1.00 96.75 178 ARG A C 1
ATOM 1434 O O . ARG A 1 178 ? 14.858 -11.272 -8.044 1.00 96.75 178 ARG A O 1
ATOM 1441 N N . GLU A 1 179 ? 15.084 -13.494 -8.317 1.00 96.31 179 GLU A N 1
ATOM 1442 C CA . GLU A 1 179 ? 16.131 -13.441 -9.333 1.00 96.31 179 GLU A CA 1
ATOM 1443 C C . GLU A 1 179 ? 15.640 -14.148 -10.593 1.00 96.31 179 GLU A C 1
ATOM 1445 O O . GLU A 1 179 ? 15.152 -15.278 -10.543 1.00 96.31 179 GLU A O 1
ATOM 1450 N N . TYR A 1 180 ? 15.801 -13.478 -11.728 1.00 94.94 180 TYR A N 1
ATOM 1451 C CA . TYR A 1 180 ? 15.362 -13.947 -13.029 1.00 94.94 180 TYR A CA 1
ATOM 1452 C C . TYR A 1 180 ? 16.550 -14.182 -13.946 1.00 94.94 180 TYR A C 1
ATOM 1454 O O . TYR A 1 180 ? 17.453 -13.350 -14.058 1.00 94.94 180 TYR A O 1
ATOM 1462 N N . ARG A 1 181 ? 16.529 -15.319 -14.644 1.00 93.50 181 ARG A N 1
ATOM 1463 C CA . ARG A 1 181 ? 17.575 -15.688 -15.599 1.00 93.50 181 ARG A CA 1
ATOM 1464 C C . ARG A 1 181 ? 17.281 -15.129 -16.983 1.00 93.50 181 ARG A C 1
ATOM 1466 O O . ARG A 1 181 ? 16.135 -15.050 -17.414 1.00 93.50 181 ARG A O 1
ATOM 1473 N N . GLN A 1 182 ? 18.355 -14.827 -17.702 1.00 92.31 182 GLN A N 1
ATOM 1474 C CA . GLN A 1 182 ? 18.299 -14.467 -19.113 1.00 92.31 182 GLN A CA 1
ATOM 1475 C C . GLN A 1 182 ? 17.668 -15.601 -19.939 1.00 92.31 182 GLN A C 1
ATOM 1477 O O . GLN A 1 182 ? 17.992 -16.770 -19.722 1.00 92.31 182 GLN A O 1
ATOM 1482 N N . TRP A 1 183 ? 16.820 -15.247 -20.904 1.00 88.44 183 TRP A N 1
ATOM 1483 C CA . TRP A 1 183 ? 16.141 -16.155 -21.837 1.00 88.44 183 TRP A CA 1
ATOM 1484 C C . TRP A 1 183 ? 15.189 -17.165 -21.183 1.00 88.44 183 TRP A C 1
ATOM 1486 O O . TRP A 1 183 ? 14.873 -18.192 -21.782 1.00 88.44 183 TRP A O 1
ATOM 1496 N N . ALA A 1 184 ? 14.732 -16.896 -19.957 1.00 85.44 184 ALA A N 1
ATOM 1497 C CA . ALA A 1 184 ? 13.780 -17.762 -19.263 1.00 85.44 184 ALA A CA 1
ATOM 1498 C C . ALA A 1 184 ? 12.336 -17.618 -19.789 1.00 85.44 184 ALA A C 1
ATOM 1500 O O . ALA A 1 184 ? 11.534 -18.531 -19.611 1.00 85.44 184 ALA A O 1
ATOM 1501 N N . GLY A 1 185 ? 12.003 -16.510 -20.469 1.00 81.19 185 GLY A N 1
ATOM 1502 C CA . GLY A 1 185 ? 10.665 -16.286 -21.035 1.00 81.19 185 GLY A CA 1
ATOM 1503 C C . GLY A 1 185 ? 9.546 -16.186 -19.989 1.00 81.19 185 GLY A C 1
ATOM 1504 O O . GLY A 1 185 ? 8.415 -16.621 -20.250 1.00 81.19 185 GLY A O 1
ATOM 1505 N N . GLU A 1 186 ? 9.881 -15.657 -18.810 1.00 84.25 186 GLU A N 1
ATOM 1506 C CA . GLU A 1 186 ? 8.996 -15.561 -17.646 1.00 84.25 186 GLU A CA 1
ATOM 1507 C C . GLU A 1 186 ? 7.837 -14.589 -17.908 1.00 84.25 186 GLU A C 1
ATOM 1509 O O . GLU A 1 186 ? 8.057 -13.505 -18.459 1.00 84.25 186 GLU A O 1
ATOM 1514 N N . PRO A 1 187 ? 6.592 -14.962 -17.564 1.00 87.50 187 PRO A N 1
ATOM 1515 C CA . PRO A 1 187 ? 5.442 -14.092 -17.747 1.00 87.50 187 PRO A CA 1
ATOM 1516 C C . PRO A 1 187 ? 5.399 -12.970 -16.695 1.00 87.50 187 PRO A C 1
ATOM 1518 O O . PRO A 1 187 ? 6.138 -12.992 -15.707 1.00 87.50 187 PRO A O 1
ATOM 1521 N N . TRP A 1 188 ? 4.483 -12.011 -16.875 1.00 90.94 188 TRP A N 1
ATOM 1522 C CA . TRP A 1 188 ? 4.129 -11.092 -15.795 1.00 90.94 188 TRP A CA 1
ATOM 1523 C C . TRP A 1 188 ? 3.659 -11.885 -14.584 1.00 90.94 188 TRP A C 1
ATOM 1525 O O . TRP A 1 188 ? 2.691 -12.641 -14.644 1.00 90.94 188 TRP A O 1
ATOM 1535 N N . THR A 1 189 ? 4.358 -11.698 -13.474 1.00 91.31 189 THR A N 1
ATOM 1536 C CA . THR A 1 189 ? 4.073 -12.382 -12.219 1.00 91.31 189 THR A CA 1
ATOM 1537 C C . THR A 1 189 ? 3.473 -11.392 -11.238 1.00 91.31 189 THR A C 1
ATOM 1539 O O . THR A 1 189 ? 3.904 -10.240 -11.151 1.00 91.31 189 THR A O 1
ATOM 1542 N N . ARG A 1 190 ? 2.464 -11.838 -10.488 1.00 94.50 190 ARG A N 1
ATOM 1543 C CA . ARG A 1 190 ? 1.859 -11.066 -9.403 1.00 94.50 190 ARG A CA 1
ATOM 1544 C C . ARG A 1 190 ? 2.394 -11.561 -8.068 1.00 94.50 190 ARG A C 1
ATOM 1546 O O . ARG A 1 190 ? 2.263 -12.742 -7.765 1.00 94.50 190 ARG A O 1
ATOM 1553 N N . GLU A 1 191 ? 2.938 -10.652 -7.274 1.00 95.88 191 GLU A N 1
ATOM 1554 C CA . GLU A 1 191 ? 3.245 -10.910 -5.867 1.00 95.88 191 GLU A CA 1
ATOM 1555 C C . GLU A 1 191 ? 2.141 -10.324 -4.991 1.00 95.88 191 GLU A C 1
ATOM 1557 O O . GLU A 1 191 ? 1.616 -9.251 -5.291 1.00 95.88 191 GLU A O 1
ATOM 1562 N N . GLU A 1 192 ? 1.799 -11.028 -3.912 1.00 95.81 192 GLU A N 1
ATOM 1563 C CA . GLU A 1 192 ? 0.853 -10.576 -2.889 1.00 95.81 192 GLU A CA 1
ATOM 1564 C C . GLU A 1 192 ? 1.539 -10.594 -1.517 1.00 95.81 192 GLU A C 1
ATOM 1566 O O . GLU A 1 192 ? 2.121 -11.600 -1.107 1.00 95.81 192 GLU A O 1
ATOM 1571 N N . MET A 1 193 ? 1.431 -9.494 -0.776 1.00 95.12 193 MET A N 1
ATOM 1572 C CA . MET A 1 193 ? 1.814 -9.400 0.630 1.00 95.12 193 MET A CA 1
ATOM 1573 C C . MET A 1 193 ? 0.592 -9.115 1.490 1.00 95.12 193 MET A C 1
ATOM 1575 O O . MET A 1 193 ? -0.301 -8.361 1.106 1.00 95.12 193 MET A O 1
ATOM 1579 N N . ARG A 1 194 ? 0.578 -9.675 2.701 1.00 93.94 194 ARG A N 1
ATOM 1580 C CA . ARG A 1 194 ? -0.491 -9.461 3.680 1.00 93.94 194 ARG A CA 1
ATOM 1581 C C . ARG A 1 194 ? 0.110 -9.015 5.000 1.00 93.94 194 ARG A C 1
ATOM 1583 O O . ARG A 1 194 ? 0.889 -9.748 5.608 1.00 93.94 194 ARG A O 1
ATOM 1590 N N . LEU A 1 195 ? -0.271 -7.828 5.461 1.00 92.25 195 LEU A N 1
ATOM 1591 C CA . LEU A 1 195 ? 0.182 -7.277 6.734 1.00 92.25 195 LEU A CA 1
ATOM 1592 C C . LEU A 1 195 ? -0.997 -7.087 7.677 1.00 92.25 195 LEU A C 1
ATOM 1594 O O . LEU A 1 195 ? -1.983 -6.445 7.339 1.00 92.25 195 LEU A O 1
ATOM 1598 N N . ILE A 1 196 ? -0.878 -7.618 8.890 1.00 86.88 196 ILE A N 1
ATOM 1599 C CA . ILE A 1 196 ? -1.892 -7.433 9.930 1.00 86.88 196 ILE A CA 1
ATOM 1600 C C . ILE A 1 196 ? -1.628 -6.106 10.643 1.00 86.88 196 ILE A C 1
ATOM 1602 O O . ILE A 1 196 ? -0.530 -5.882 11.169 1.00 86.88 196 ILE A O 1
ATOM 1606 N N . CYS A 1 197 ? -2.639 -5.239 10.702 1.00 88.00 197 CYS A N 1
ATOM 1607 C CA . CYS A 1 197 ? -2.555 -3.999 11.463 1.00 88.00 197 CYS A CA 1
ATOM 1608 C C . CYS A 1 197 ? -2.365 -4.254 12.965 1.00 88.00 197 CYS A C 1
ATOM 1610 O O . CYS A 1 197 ? -2.901 -5.188 13.560 1.00 88.00 197 CYS A O 1
ATOM 1612 N N . LYS A 1 198 ? -1.606 -3.376 13.616 1.00 87.88 198 LYS A N 1
ATOM 1613 C CA . LYS A 1 198 ? -1.524 -3.288 15.072 1.00 87.88 198 LYS A CA 1
ATOM 1614 C C . LYS A 1 198 ? -2.029 -1.919 15.488 1.00 87.88 198 LYS A C 1
ATOM 1616 O O . LYS A 1 198 ? -2.039 -0.975 14.700 1.00 87.88 198 LYS A O 1
ATOM 1621 N N . ARG A 1 199 ? -2.423 -1.820 16.756 1.00 87.56 199 ARG A N 1
ATOM 1622 C CA . ARG A 1 199 ? -2.845 -0.550 17.337 1.00 87.56 199 ARG A CA 1
ATOM 1623 C C . ARG A 1 199 ? -1.749 0.499 17.143 1.00 87.56 199 ARG A C 1
ATOM 1625 O O . ARG A 1 199 ? -0.588 0.229 17.433 1.00 87.56 199 ARG A O 1
ATOM 1632 N N . GLY A 1 200 ? -2.146 1.675 16.679 1.00 89.31 200 GLY A N 1
ATOM 1633 C CA . GLY A 1 200 ? -1.269 2.803 16.397 1.00 89.31 200 GLY A CA 1
ATOM 1634 C C . GLY A 1 200 ? -0.698 2.829 14.980 1.00 89.31 200 GLY A C 1
ATOM 1635 O O . GLY A 1 200 ? -0.165 3.867 14.603 1.00 89.31 200 GLY A O 1
ATOM 1636 N N . HIS A 1 201 ? -0.821 1.761 14.176 1.00 91.69 201 HIS A N 1
ATOM 1637 C CA . HIS A 1 201 ? -0.424 1.811 12.765 1.00 91.69 201 HIS A CA 1
ATOM 1638 C C . HIS A 1 201 ? -1.287 2.825 12.009 1.00 91.69 201 HIS A C 1
ATOM 1640 O O . HIS A 1 201 ? -2.516 2.788 12.088 1.00 91.69 201 HIS A O 1
ATOM 1646 N N . ARG A 1 202 ? -0.637 3.736 11.286 1.00 92.00 202 ARG A N 1
ATOM 1647 C CA . ARG A 1 202 ? -1.287 4.793 10.494 1.00 92.00 202 ARG A CA 1
ATOM 1648 C C . ARG A 1 202 ? -0.693 4.951 9.108 1.00 92.00 202 ARG A C 1
ATOM 1650 O O . ARG A 1 202 ? -1.352 5.508 8.240 1.00 92.00 202 ARG A O 1
ATOM 1657 N N . ARG A 1 203 ? 0.529 4.463 8.886 1.00 91.19 203 ARG A N 1
ATOM 1658 C CA . ARG A 1 203 ? 1.217 4.612 7.607 1.00 91.19 203 ARG A CA 1
ATOM 1659 C C . ARG A 1 203 ? 1.669 3.278 7.051 1.00 91.19 203 ARG A C 1
ATOM 1661 O O . ARG A 1 203 ? 2.134 2.425 7.803 1.00 91.19 203 ARG A O 1
ATOM 1668 N N . LEU A 1 204 ? 1.548 3.128 5.741 1.00 92.81 204 LEU A N 1
ATOM 1669 C CA . LEU A 1 204 ? 2.078 2.013 4.973 1.00 92.81 204 LEU A CA 1
ATOM 1670 C C . LEU A 1 204 ? 3.175 2.532 4.048 1.00 92.81 204 LEU A C 1
ATOM 1672 O O . LEU A 1 204 ? 2.940 3.455 3.275 1.00 92.81 204 LEU A O 1
ATOM 1676 N N . ILE A 1 205 ? 4.351 1.921 4.117 1.00 92.19 205 ILE A N 1
ATOM 1677 C CA . ILE A 1 205 ? 5.464 2.171 3.207 1.00 92.19 205 ILE A CA 1
ATOM 1678 C C . ILE A 1 205 ? 5.585 0.983 2.270 1.00 92.19 205 ILE A C 1
ATOM 1680 O O . ILE A 1 205 ? 5.641 -0.144 2.748 1.00 92.19 205 ILE A O 1
ATOM 1684 N N . LEU A 1 206 ? 5.650 1.234 0.969 1.00 93.50 206 LEU A N 1
ATOM 1685 C CA . LEU A 1 206 ? 5.960 0.244 -0.055 1.00 93.50 206 LEU A CA 1
ATOM 1686 C C . LEU A 1 206 ? 7.254 0.645 -0.757 1.00 93.50 206 LEU A C 1
ATOM 1688 O O . LEU A 1 206 ? 7.452 1.828 -1.043 1.00 93.50 206 LEU A O 1
ATOM 1692 N N . CYS A 1 207 ? 8.106 -0.325 -1.065 1.00 93.44 207 CYS A N 1
ATOM 1693 C CA . CYS A 1 207 ? 9.306 -0.115 -1.863 1.00 93.44 207 CYS A CA 1
ATOM 1694 C C . CYS A 1 207 ? 9.398 -1.192 -2.942 1.00 93.44 207 CYS A C 1
ATOM 1696 O O . CYS A 1 207 ? 9.537 -2.368 -2.618 1.00 93.44 207 CYS A O 1
ATOM 1698 N N . SER A 1 208 ? 9.305 -0.785 -4.207 1.00 94.88 208 SER A N 1
ATOM 1699 C CA . SER A 1 208 ? 9.555 -1.643 -5.370 1.00 94.88 208 SER A CA 1
ATOM 1700 C C . SER A 1 208 ? 10.942 -1.322 -5.901 1.00 94.88 208 SER A C 1
ATOM 1702 O O . SER A 1 208 ? 11.203 -0.172 -6.251 1.00 94.88 208 SER A O 1
ATOM 1704 N N . GLU A 1 209 ? 11.821 -2.310 -5.984 1.00 95.31 209 GLU A N 1
ATOM 1705 C CA . GLU A 1 209 ? 13.205 -2.140 -6.411 1.00 95.31 209 GLU A CA 1
ATOM 1706 C C . GLU A 1 209 ? 13.578 -3.161 -7.478 1.00 95.31 209 GLU A C 1
ATOM 1708 O O . GLU A 1 209 ? 13.076 -4.287 -7.521 1.00 95.31 209 GLU A O 1
ATOM 1713 N N . GLY A 1 210 ? 14.540 -2.797 -8.316 1.00 95.75 210 GLY A N 1
ATOM 1714 C CA . GLY A 1 210 ? 15.170 -3.781 -9.171 1.00 95.75 210 GLY A CA 1
ATOM 1715 C C . GLY A 1 210 ? 16.396 -3.282 -9.893 1.00 95.75 210 GLY A C 1
ATOM 1716 O O . GLY A 1 210 ? 16.678 -2.083 -9.960 1.00 95.75 210 GLY A O 1
ATOM 1717 N N . LYS A 1 211 ? 17.093 -4.224 -10.510 1.00 94.94 211 LYS A N 1
ATOM 1718 C CA . LYS A 1 211 ? 18.241 -3.976 -11.382 1.00 94.94 211 LYS A CA 1
ATOM 1719 C C . LYS A 1 211 ? 18.421 -5.118 -12.370 1.00 94.94 211 LYS A C 1
ATOM 1721 O O . LYS A 1 211 ? 17.844 -6.188 -12.180 1.00 94.94 211 LYS A O 1
ATOM 1726 N N . ASP A 1 212 ? 19.233 -4.914 -13.395 1.00 94.81 212 ASP A N 1
ATOM 1727 C CA . ASP A 1 212 ? 19.687 -6.020 -14.232 1.00 94.81 212 ASP A CA 1
ATOM 1728 C C . ASP A 1 212 ? 20.780 -6.857 -13.532 1.00 94.81 212 ASP A C 1
ATOM 1730 O O . ASP A 1 212 ? 21.310 -6.491 -12.478 1.00 94.81 212 ASP A O 1
ATOM 1734 N N . THR A 1 213 ? 21.105 -8.012 -14.112 1.00 95.19 213 THR A N 1
ATOM 1735 C CA . THR A 1 213 ? 22.219 -8.867 -13.662 1.00 95.19 213 THR A CA 1
ATOM 1736 C C . THR A 1 213 ? 23.415 -8.839 -14.620 1.00 95.19 213 THR A C 1
ATOM 1738 O O . THR A 1 213 ? 24.259 -9.738 -14.576 1.00 95.19 213 THR A O 1
ATOM 1741 N N . ARG A 1 214 ? 23.448 -7.903 -15.575 1.00 92.19 214 ARG A N 1
ATOM 1742 C CA . ARG A 1 214 ? 24.411 -7.879 -16.695 1.00 92.19 214 ARG A CA 1
ATOM 1743 C C . ARG A 1 214 ? 25.208 -6.580 -16.788 1.00 92.19 214 ARG A C 1
ATOM 1745 O O . ARG A 1 214 ? 26.107 -6.497 -17.623 1.00 92.19 214 ARG A O 1
ATOM 1752 N N . ASP A 1 215 ? 24.881 -5.611 -15.946 1.00 90.75 215 ASP A N 1
ATOM 1753 C CA . ASP A 1 215 ? 25.391 -4.251 -15.935 1.00 90.75 215 ASP A CA 1
ATOM 1754 C C . ASP A 1 215 ? 25.246 -3.548 -17.298 1.00 90.75 215 ASP A C 1
ATOM 1756 O O . ASP A 1 215 ? 26.146 -2.849 -17.771 1.00 90.75 215 ASP A O 1
ATOM 1760 N N . TRP A 1 216 ? 24.111 -3.753 -17.972 1.00 90.12 216 TRP A N 1
ATOM 1761 C CA . TRP A 1 216 ? 23.842 -3.188 -19.288 1.00 90.12 216 TRP A CA 1
ATOM 1762 C C . TRP A 1 216 ? 23.257 -1.783 -19.183 1.00 90.12 216 TRP A C 1
ATOM 1764 O O . TRP A 1 216 ? 22.294 -1.513 -18.471 1.00 90.12 216 TRP A O 1
ATOM 1774 N N . ALA A 1 217 ? 23.834 -0.856 -19.944 1.00 88.31 217 ALA A N 1
ATOM 1775 C CA . ALA A 1 217 ? 23.315 0.499 -20.013 1.00 88.31 217 ALA A CA 1
ATOM 1776 C C . ALA A 1 217 ? 21.929 0.511 -20.681 1.00 88.31 217 ALA A C 1
ATOM 1778 O O . ALA A 1 217 ? 21.780 0.084 -21.827 1.00 88.31 217 ALA A O 1
ATOM 1779 N N . GLY A 1 218 ? 20.932 1.049 -19.978 1.00 89.06 218 GLY A N 1
ATOM 1780 C CA . GLY A 1 218 ? 19.554 1.183 -20.453 1.00 89.06 218 GLY A CA 1
ATOM 1781 C C . GLY A 1 218 ? 18.565 0.432 -19.567 1.00 89.06 218 GLY A C 1
ATOM 1782 O O . GLY A 1 218 ? 18.926 -0.087 -18.520 1.00 89.06 218 GLY A O 1
ATOM 1783 N N . ASN A 1 219 ? 17.305 0.357 -19.986 1.00 91.19 219 ASN A N 1
ATOM 1784 C CA . ASN A 1 219 ? 16.227 -0.212 -19.174 1.00 91.19 219 ASN A CA 1
ATOM 1785 C C . ASN A 1 219 ? 16.180 -1.746 -19.291 1.00 91.19 219 ASN A C 1
ATOM 1787 O O . ASN A 1 219 ? 15.293 -2.318 -19.934 1.00 91.19 219 ASN A O 1
ATOM 1791 N N . TYR A 1 220 ? 17.201 -2.404 -18.743 1.00 92.62 220 TYR A N 1
ATOM 1792 C CA . TYR A 1 220 ? 17.352 -3.863 -18.759 1.00 92.62 220 TYR A CA 1
ATOM 1793 C C . TYR A 1 220 ? 17.027 -4.540 -17.427 1.00 92.62 220 TYR A C 1
ATOM 1795 O O . TYR A 1 220 ? 17.054 -5.768 -17.351 1.00 92.62 220 TYR A O 1
ATOM 1803 N N . GLY A 1 221 ? 16.738 -3.751 -16.394 1.00 93.81 221 GLY A N 1
ATOM 1804 C CA . GLY A 1 221 ? 16.402 -4.249 -15.072 1.00 93.81 221 GLY A CA 1
ATOM 1805 C C . GLY A 1 221 ? 14.959 -4.727 -14.959 1.00 93.81 221 GLY A C 1
ATOM 1806 O O . GLY A 1 221 ? 14.315 -5.113 -15.937 1.00 93.81 221 GLY A O 1
ATOM 1807 N N . MET A 1 222 ? 14.457 -4.718 -13.728 1.00 94.88 222 MET A N 1
ATOM 1808 C CA . MET A 1 222 ? 13.117 -5.196 -13.422 1.00 94.88 222 MET A CA 1
ATOM 1809 C C . MET A 1 222 ? 12.054 -4.215 -13.896 1.00 94.88 222 MET A C 1
ATOM 1811 O O . MET A 1 222 ? 12.243 -2.999 -13.818 1.00 94.88 222 MET A O 1
ATOM 1815 N N . LYS A 1 223 ? 10.911 -4.753 -14.323 1.00 94.44 223 LYS A N 1
ATOM 1816 C CA . LYS A 1 223 ? 9.710 -3.978 -14.611 1.00 94.44 223 LYS A CA 1
ATOM 1817 C C . LYS A 1 223 ? 8.663 -4.229 -13.545 1.00 94.44 223 LYS A C 1
ATOM 1819 O O . LYS A 1 223 ? 8.469 -5.376 -13.159 1.00 94.44 223 LYS A O 1
ATOM 1824 N N . PHE A 1 224 ? 7.971 -3.188 -13.098 1.00 94.06 224 PHE A N 1
ATOM 1825 C CA . PHE A 1 224 ? 6.860 -3.314 -12.153 1.00 94.06 224 PHE A CA 1
ATOM 1826 C C . PHE A 1 224 ? 5.738 -2.310 -12.437 1.00 94.06 224 PHE A C 1
ATOM 1828 O O . PHE A 1 224 ? 5.968 -1.221 -12.971 1.00 94.06 224 PHE A O 1
ATOM 1835 N N . THR A 1 225 ? 4.500 -2.712 -12.143 1.00 93.25 225 THR A N 1
ATOM 1836 C CA . THR A 1 225 ? 3.265 -1.968 -12.437 1.00 93.25 225 THR A CA 1
ATOM 1837 C C . THR A 1 225 ? 2.069 -2.552 -11.667 1.00 93.25 225 THR A C 1
ATOM 1839 O O . THR A 1 225 ? 2.212 -3.507 -10.906 1.00 93.25 225 THR A O 1
ATOM 1842 N N . ASP A 1 226 ? 0.880 -1.977 -11.870 1.00 92.12 226 ASP A N 1
ATOM 1843 C CA . ASP A 1 226 ? -0.402 -2.449 -11.316 1.00 92.12 226 ASP A CA 1
ATOM 1844 C C . ASP A 1 226 ? -0.374 -2.678 -9.791 1.00 92.12 226 ASP A C 1
ATOM 1846 O O . ASP A 1 226 ? -0.957 -3.629 -9.270 1.00 92.12 226 ASP A O 1
ATOM 1850 N N . THR A 1 227 ? 0.336 -1.806 -9.068 1.00 93.56 227 THR A N 1
ATOM 1851 C CA . THR A 1 227 ? 0.431 -1.869 -7.608 1.00 93.56 227 THR A CA 1
ATOM 1852 C C . THR A 1 227 ? -0.913 -1.522 -6.979 1.00 93.56 227 THR A C 1
ATOM 1854 O O . THR A 1 227 ? -1.470 -0.447 -7.230 1.00 93.56 227 THR A O 1
ATOM 1857 N N . LYS A 1 228 ? -1.422 -2.413 -6.131 1.00 93.62 228 LYS A N 1
ATOM 1858 C CA . LYS A 1 228 ? -2.716 -2.272 -5.458 1.00 93.62 228 LYS A CA 1
ATOM 1859 C C . LYS A 1 228 ? -2.557 -2.414 -3.961 1.00 93.62 228 LYS A C 1
ATOM 1861 O O . LYS A 1 228 ? -1.753 -3.211 -3.490 1.00 93.62 228 LYS A O 1
ATOM 1866 N N . VAL A 1 229 ? -3.361 -1.662 -3.220 1.00 94.56 229 VAL A N 1
ATOM 1867 C CA . VAL A 1 229 ? -3.487 -1.809 -1.768 1.00 94.56 229 VAL A CA 1
ATOM 1868 C C . VAL A 1 229 ? -4.960 -1.886 -1.430 1.00 94.56 229 VAL A C 1
ATOM 1870 O O . VAL A 1 229 ? -5.718 -1.018 -1.844 1.00 94.56 229 VAL A O 1
ATOM 1873 N N . ARG A 1 230 ? -5.378 -2.893 -0.672 1.00 94.25 230 ARG A N 1
ATOM 1874 C CA . ARG A 1 230 ? -6.775 -3.074 -0.271 1.00 94.25 230 ARG A CA 1
ATOM 1875 C C . ARG A 1 230 ? -6.876 -3.507 1.181 1.00 94.25 230 ARG A C 1
ATOM 1877 O O . ARG A 1 230 ? -5.961 -4.127 1.727 1.00 94.25 230 ARG A O 1
ATOM 1884 N N . ILE A 1 231 ? -7.994 -3.160 1.801 1.00 93.31 231 ILE A N 1
ATOM 1885 C CA . ILE A 1 231 ? -8.281 -3.485 3.195 1.00 93.31 231 ILE A CA 1
ATOM 1886 C C . ILE A 1 231 ? -9.178 -4.717 3.227 1.00 93.31 231 ILE A C 1
ATOM 1888 O O . ILE A 1 231 ? -10.261 -4.724 2.652 1.00 93.31 231 ILE A O 1
ATOM 1892 N N . GLU A 1 232 ? -8.731 -5.756 3.919 1.00 91.88 232 GLU A N 1
ATOM 1893 C CA . GLU A 1 232 ? -9.527 -6.941 4.206 1.00 91.88 232 GLU A CA 1
ATOM 1894 C C . GLU A 1 232 ? -9.833 -7.027 5.696 1.00 91.88 232 GLU A C 1
ATOM 1896 O O . GLU A 1 232 ? -8.954 -6.933 6.557 1.00 91.88 232 GLU A O 1
ATOM 1901 N N . PHE A 1 233 ? -11.096 -7.272 6.012 1.00 87.69 233 PHE A N 1
ATOM 1902 C CA . PHE A 1 233 ? -11.509 -7.585 7.370 1.00 87.69 233 PHE A CA 1
ATOM 1903 C C . PHE A 1 233 ? -11.390 -9.089 7.593 1.00 87.69 233 PHE A C 1
ATOM 1905 O O . PHE A 1 233 ? -11.745 -9.889 6.730 1.00 87.69 233 PHE A O 1
ATOM 1912 N N . LEU A 1 234 ? -10.887 -9.485 8.761 1.00 76.62 234 LEU A N 1
ATOM 1913 C CA . LEU A 1 234 ? -10.852 -10.892 9.142 1.00 76.62 234 LEU A CA 1
ATOM 1914 C C . LEU A 1 234 ? -12.294 -11.421 9.200 1.00 76.62 234 LEU A C 1
ATOM 1916 O O . LEU A 1 234 ? -13.086 -10.928 9.998 1.00 76.62 234 LEU A O 1
ATOM 1920 N N . GLU A 1 235 ? -12.623 -12.439 8.393 1.00 58.03 235 GLU A N 1
ATOM 1921 C CA . GLU A 1 235 ? -13.952 -13.094 8.383 1.00 58.03 235 GLU A CA 1
ATOM 1922 C C . GLU A 1 235 ? -14.360 -13.586 9.776 1.00 58.03 235 GLU A C 1
ATOM 1924 O O . GLU A 1 235 ? -15.527 -13.590 10.162 1.00 58.03 235 GLU A O 1
ATOM 1929 N N . LYS A 1 236 ? -13.353 -13.959 10.566 1.00 52.84 236 LYS A N 1
ATOM 1930 C CA . LYS A 1 236 ? -13.473 -14.165 11.999 1.00 52.84 236 LYS A CA 1
ATOM 1931 C C . LYS A 1 236 ? -13.195 -12.832 12.681 1.00 52.84 236 LYS A C 1
ATOM 1933 O O . LYS A 1 236 ? -12.137 -12.662 13.291 1.00 52.84 236 LYS A O 1
ATOM 1938 N N . LEU A 1 237 ? -14.153 -11.901 12.620 1.00 53.19 237 LEU A N 1
ATOM 1939 C CA . LEU A 1 237 ? -14.330 -10.962 13.731 1.00 53.19 237 LEU A CA 1
ATOM 1940 C C . LEU A 1 237 ? -14.240 -11.846 14.977 1.00 53.19 237 LEU A C 1
ATOM 1942 O O . LEU A 1 237 ? -14.944 -12.862 15.009 1.00 53.19 237 LEU A O 1
ATOM 1946 N N . PRO A 1 238 ? -13.270 -11.610 15.879 1.00 44.56 238 PRO A N 1
ATOM 1947 C CA . PRO A 1 238 ? -12.807 -12.655 16.772 1.00 44.56 238 PRO A CA 1
ATOM 1948 C C . PRO A 1 238 ? -13.960 -13.191 17.610 1.00 44.56 238 PRO A C 1
ATOM 1950 O O . PRO A 1 238 ? -15.055 -12.639 17.634 1.00 44.56 238 PRO A O 1
ATOM 1953 N N . GLU A 1 239 ? -13.693 -14.265 18.331 1.00 43.03 239 GLU A N 1
ATOM 1954 C CA . GLU A 1 239 ? -14.532 -14.931 19.326 1.00 43.03 239 GLU A CA 1
ATOM 1955 C C . GLU A 1 239 ? -14.967 -13.982 20.487 1.00 43.03 239 GLU A C 1
ATOM 1957 O O . GLU A 1 239 ? -14.825 -14.268 21.676 1.00 43.03 239 GLU A O 1
ATOM 1962 N N . VAL A 1 240 ? -15.511 -12.805 20.168 1.00 46.00 240 VAL A N 1
ATOM 1963 C CA . VAL A 1 240 ? -15.895 -11.697 21.040 1.00 46.00 240 VAL A CA 1
ATOM 1964 C C . VAL A 1 240 ? -17.210 -12.023 21.737 1.00 46.00 240 VAL A C 1
ATOM 1966 O O . VAL A 1 240 ? -17.385 -11.672 22.905 1.00 46.00 240 VAL A O 1
ATOM 1969 N N . LYS A 1 241 ? -18.077 -12.831 21.109 1.00 43.47 241 LYS A N 1
ATOM 1970 C CA . LYS A 1 241 ? -19.257 -13.408 21.774 1.00 43.47 241 LYS A CA 1
ATOM 1971 C C . LYS A 1 241 ? -18.868 -14.254 23.002 1.00 43.47 241 LYS A C 1
ATOM 1973 O O . LYS A 1 241 ? -19.583 -14.248 24.008 1.00 43.47 241 LYS A O 1
ATOM 1978 N N . GLU A 1 242 ? -17.704 -14.910 22.999 1.00 43.25 242 GLU A N 1
ATOM 1979 C CA . GLU A 1 242 ? -17.235 -15.699 24.150 1.00 43.25 242 GLU A CA 1
ATOM 1980 C C . GLU A 1 242 ? -16.490 -14.873 25.214 1.00 43.25 242 GLU A C 1
ATOM 1982 O O . GLU A 1 242 ? -16.553 -15.187 26.408 1.00 43.25 242 GLU A O 1
ATOM 1987 N N . MET A 1 243 ? -15.815 -13.785 24.830 1.00 40.69 243 MET A N 1
ATOM 1988 C CA . MET A 1 243 ? -15.133 -12.902 25.788 1.00 40.69 243 MET A CA 1
ATOM 1989 C C . MET A 1 243 ? -16.096 -11.965 26.536 1.00 40.69 243 MET A C 1
ATOM 1991 O O . MET A 1 243 ? -15.903 -11.717 27.733 1.00 40.69 243 MET A O 1
ATOM 1995 N N . VAL A 1 244 ? -17.162 -11.492 25.882 1.00 47.91 244 VAL A N 1
ATOM 1996 C CA . VAL A 1 244 ? -18.194 -10.633 26.496 1.00 47.91 244 VAL A CA 1
ATOM 1997 C C . VAL A 1 244 ? -19.025 -11.421 27.518 1.00 47.91 244 VAL A C 1
ATOM 1999 O O . VAL A 1 244 ? -19.197 -10.976 28.656 1.00 47.91 244 VAL A O 1
ATOM 2002 N N . THR A 1 245 ? -19.414 -12.659 27.196 1.00 44.72 245 THR A N 1
ATOM 2003 C CA . THR A 1 245 ? -20.162 -13.529 28.124 1.00 44.72 245 THR A CA 1
ATOM 2004 C C . THR A 1 245 ? -19.344 -13.945 29.356 1.00 44.72 245 THR A C 1
ATOM 2006 O O . THR A 1 245 ? -19.896 -14.065 30.455 1.00 44.72 245 THR A O 1
ATOM 2009 N N . LYS A 1 246 ? -18.017 -14.105 29.237 1.00 42.72 246 LYS A N 1
ATOM 2010 C CA . LYS A 1 246 ? -17.124 -14.347 30.390 1.00 42.72 246 LYS A CA 1
ATOM 2011 C C . LYS A 1 246 ? -16.965 -13.109 31.286 1.00 42.72 246 LYS A C 1
ATOM 2013 O O . LYS A 1 246 ? -16.922 -13.256 32.511 1.00 42.72 246 LYS A O 1
ATOM 2018 N N . LYS A 1 247 ? -16.941 -11.892 30.726 1.00 45.44 247 LYS A N 1
ATOM 2019 C CA . LYS A 1 247 ? -16.911 -10.636 31.508 1.00 45.44 247 LYS A CA 1
ATOM 2020 C C . LYS A 1 247 ? -18.212 -10.395 32.280 1.00 45.44 247 LYS A C 1
ATOM 2022 O O . LYS A 1 247 ? -18.151 -10.007 33.447 1.00 45.44 247 LYS A O 1
ATOM 2027 N N . GLU A 1 248 ? -19.373 -10.692 31.698 1.00 47.62 248 GLU A N 1
ATOM 2028 C CA . GLU A 1 248 ? -20.666 -10.550 32.386 1.00 47.62 248 GLU A CA 1
ATOM 2029 C C . GLU A 1 248 ? -20.875 -11.582 33.502 1.00 47.62 248 GLU A C 1
ATOM 2031 O O . GLU A 1 248 ? -21.363 -11.238 34.584 1.00 47.62 248 GLU A O 1
ATOM 2036 N N . LYS A 1 249 ? -20.445 -12.834 33.293 1.00 45.75 249 LYS A N 1
ATOM 2037 C CA . LYS A 1 249 ? -20.480 -13.877 34.334 1.00 45.75 249 LYS A CA 1
ATOM 2038 C C . LYS A 1 249 ? -19.544 -13.547 35.505 1.00 45.75 249 LYS A C 1
ATOM 2040 O O . LYS A 1 249 ? -19.942 -13.688 36.661 1.00 45.75 249 LYS A O 1
ATOM 2045 N N . ASN A 1 250 ? -18.356 -13.003 35.227 1.00 46.38 250 ASN A N 1
ATOM 2046 C CA . ASN A 1 250 ? -17.414 -12.568 36.265 1.00 46.38 250 ASN A CA 1
ATOM 2047 C C . ASN A 1 250 ? -17.848 -11.273 36.979 1.00 46.38 250 ASN A C 1
ATOM 2049 O O . ASN A 1 250 ? -17.587 -11.118 38.170 1.00 46.38 250 ASN A O 1
ATOM 2053 N N . SER A 1 251 ? -18.560 -10.369 36.297 1.00 45.59 251 SER A N 1
ATOM 2054 C CA . SER A 1 251 ? -19.173 -9.164 36.883 1.00 45.59 251 SER A CA 1
ATOM 2055 C C . SER A 1 251 ? -20.286 -9.509 37.883 1.00 45.59 251 SER A C 1
ATOM 2057 O O . SER A 1 251 ? -20.316 -8.974 38.995 1.00 45.59 251 SER A O 1
ATOM 2059 N N . LYS A 1 252 ? -21.150 -10.480 37.551 1.00 44.66 252 LYS A N 1
ATOM 2060 C CA . LYS A 1 252 ? -22.223 -10.950 38.447 1.00 44.66 252 LYS A CA 1
ATOM 2061 C C . LYS A 1 252 ? -21.686 -11.666 39.694 1.00 44.66 252 LYS A C 1
ATOM 2063 O O . LYS A 1 252 ? -22.238 -11.487 40.775 1.00 44.66 252 LYS A O 1
ATOM 2068 N N . HIS A 1 253 ? -20.572 -12.395 39.586 1.00 42.00 253 HIS A N 1
ATOM 2069 C CA . HIS A 1 253 ? -19.910 -13.019 40.742 1.00 42.00 253 HIS A CA 1
ATOM 2070 C C . HIS A 1 253 ? -19.189 -12.013 41.660 1.00 42.00 253 HIS A C 1
ATOM 2072 O O . HIS A 1 253 ? -19.025 -12.265 42.854 1.00 42.00 253 HIS A O 1
ATOM 2078 N N . ARG A 1 254 ? -18.784 -10.851 41.131 1.00 42.66 254 ARG A N 1
ATOM 2079 C CA . ARG A 1 254 ? -18.080 -9.807 41.892 1.00 42.66 254 ARG A CA 1
ATOM 2080 C C . ARG A 1 254 ? -19.039 -8.923 42.700 1.00 42.66 254 ARG A C 1
ATOM 2082 O O . ARG A 1 254 ? -18.778 -8.666 43.872 1.00 42.66 254 ARG A O 1
ATOM 2089 N N . LYS A 1 255 ? -20.218 -8.608 42.145 1.00 41.66 255 LYS A N 1
ATOM 2090 C CA . LYS A 1 255 ? -21.274 -7.842 42.841 1.00 41.66 255 LYS A CA 1
ATOM 2091 C C . LYS A 1 255 ? -21.802 -8.520 44.115 1.00 41.66 255 LYS A C 1
ATOM 2093 O O . LYS A 1 255 ? -22.203 -7.832 45.045 1.00 41.66 255 LYS A O 1
ATOM 2098 N N . HIS A 1 256 ? -21.731 -9.850 44.211 1.00 44.47 256 HIS A N 1
ATOM 2099 C CA . HIS A 1 256 ? -22.139 -10.576 45.421 1.00 44.47 256 HIS A CA 1
ATOM 2100 C C . HIS A 1 256 ? -21.074 -10.554 46.541 1.00 44.47 256 HIS A C 1
ATOM 2102 O O . HIS A 1 256 ? -21.372 -10.871 47.694 1.00 44.47 256 HIS A O 1
ATOM 2108 N N . ARG A 1 257 ? -19.827 -10.182 46.216 1.00 39.75 257 ARG A N 1
ATOM 2109 C CA . ARG A 1 257 ? -18.695 -10.150 47.155 1.00 39.75 257 ARG A CA 1
ATOM 2110 C C . ARG A 1 257 ? -18.409 -8.743 47.693 1.00 39.75 257 ARG A C 1
ATOM 2112 O O . ARG A 1 257 ? -17.911 -8.626 48.812 1.00 39.75 257 ARG A O 1
ATOM 2119 N N . ASP A 1 258 ? -18.774 -7.703 46.945 1.00 45.69 258 ASP A N 1
ATOM 2120 C CA . ASP A 1 258 ? -18.497 -6.304 47.301 1.00 45.69 258 ASP A CA 1
ATOM 2121 C C . ASP A 1 258 ? -19.490 -5.729 48.335 1.00 45.69 258 ASP A C 1
ATOM 2123 O O . ASP A 1 258 ? -19.097 -4.902 49.157 1.00 45.69 258 ASP A O 1
ATOM 2127 N N . HIS A 1 259 ? -20.709 -6.278 48.453 1.00 45.19 259 HIS A N 1
ATOM 2128 C CA . HIS A 1 259 ? -21.642 -5.901 49.532 1.00 45.19 259 HIS A CA 1
ATOM 2129 C C . HIS A 1 259 ? -21.146 -6.237 50.952 1.00 45.19 259 HIS A C 1
ATOM 2131 O O . HIS A 1 259 ? -21.642 -5.662 51.912 1.00 45.19 259 HIS A O 1
ATOM 2137 N N . ARG A 1 260 ? -20.148 -7.121 51.109 1.00 46.06 260 ARG A N 1
ATOM 2138 C CA . ARG A 1 260 ? -19.540 -7.448 52.416 1.00 46.06 260 ARG A CA 1
ATOM 2139 C C . ARG A 1 260 ? -18.304 -6.614 52.767 1.00 46.06 260 ARG A C 1
ATOM 2141 O O . ARG A 1 260 ? -17.762 -6.789 53.853 1.00 46.06 260 ARG A O 1
ATOM 2148 N N . LYS A 1 261 ? -17.825 -5.751 51.863 1.00 43.19 261 LYS A N 1
ATOM 2149 C CA . LYS A 1 261 ? -16.643 -4.897 52.095 1.00 43.19 261 LYS A CA 1
ATOM 2150 C C . LYS A 1 261 ? -16.959 -3.406 52.201 1.00 43.19 261 LYS A C 1
ATOM 2152 O O . LYS A 1 261 ? -16.121 -2.664 52.700 1.00 43.19 261 LYS A O 1
ATOM 2157 N N . GLN A 1 262 ? -18.161 -2.986 51.809 1.00 41.75 262 GLN A N 1
ATOM 2158 C CA . GLN A 1 262 ? -18.585 -1.586 51.875 1.00 41.75 262 GLN A CA 1
ATOM 2159 C C . GLN A 1 262 ? -18.701 -1.040 53.318 1.00 41.75 262 GLN A C 1
ATOM 2161 O O . GLN A 1 262 ? -18.616 0.163 53.503 1.00 41.75 262 GLN A O 1
ATOM 2166 N N . GLU A 1 263 ? -18.819 -1.889 54.348 1.00 43.22 263 GLU A N 1
ATOM 2167 C CA . GLU A 1 263 ? -18.907 -1.446 55.757 1.00 43.22 263 GLU A CA 1
ATOM 2168 C C . GLU A 1 263 ? -17.545 -1.172 56.433 1.00 43.22 263 GLU A C 1
ATOM 2170 O O . GLU A 1 263 ? -17.511 -0.673 57.558 1.00 43.22 263 GLU A O 1
ATOM 2175 N N . ALA A 1 264 ? -16.412 -1.470 55.781 1.00 43.78 264 ALA A N 1
ATOM 2176 C CA . ALA A 1 264 ? -15.082 -1.323 56.391 1.00 43.78 264 ALA A CA 1
ATOM 2177 C C . ALA A 1 264 ? -14.302 -0.068 55.942 1.00 43.78 264 ALA A C 1
ATOM 2179 O O . ALA A 1 264 ? -13.447 0.402 56.693 1.00 43.78 264 ALA A O 1
ATOM 2180 N N . ASP A 1 265 ? -14.618 0.510 54.776 1.00 40.34 265 ASP A N 1
ATOM 2181 C CA . ASP A 1 265 ? -13.801 1.568 54.147 1.00 40.34 265 ASP A CA 1
ATOM 2182 C C . ASP A 1 265 ? -14.367 2.998 54.311 1.00 40.34 265 ASP A C 1
ATOM 2184 O O . ASP A 1 265 ? -13.711 3.979 53.949 1.00 40.34 265 ASP A O 1
ATOM 2188 N N . ASP A 1 266 ? -15.535 3.163 54.943 1.00 43.72 266 ASP A N 1
ATOM 2189 C CA . ASP A 1 266 ? -16.151 4.482 55.190 1.00 43.72 266 ASP A CA 1
ATOM 2190 C C . ASP A 1 266 ? -15.434 5.323 56.271 1.00 43.72 266 ASP A C 1
ATOM 2192 O O . ASP A 1 266 ? -15.822 6.458 56.548 1.00 43.72 266 ASP A O 1
ATOM 2196 N N . LYS A 1 267 ? -14.331 4.828 56.852 1.00 42.66 267 LYS A N 1
ATOM 2197 C CA . LYS A 1 267 ? -13.498 5.584 57.809 1.00 42.66 267 LYS A CA 1
ATOM 2198 C C . LYS A 1 267 ? -12.269 6.275 57.202 1.00 42.66 267 LYS A C 1
ATOM 2200 O O . LYS A 1 267 ? -11.616 7.029 57.920 1.00 42.66 267 LYS A O 1
ATOM 2205 N N . GLU A 1 268 ? -11.965 6.099 55.911 1.00 44.12 268 GLU A N 1
ATOM 2206 C CA . GLU A 1 268 ? -10.721 6.637 55.315 1.00 44.12 268 GLU A CA 1
ATOM 2207 C C . GLU A 1 268 ? -10.919 7.730 54.237 1.00 44.12 268 GLU A C 1
ATOM 2209 O O . GLU A 1 268 ? -9.953 8.336 53.774 1.00 44.12 268 GLU A O 1
ATOM 2214 N N . LYS A 1 269 ? -12.164 8.085 53.880 1.00 39.41 269 LYS A N 1
ATOM 2215 C CA . LYS A 1 269 ? -12.471 9.051 52.797 1.00 39.41 269 LYS A CA 1
ATOM 2216 C C . LYS A 1 269 ? -12.601 10.533 53.196 1.00 39.41 269 LYS A C 1
ATOM 2218 O O . LYS A 1 269 ? -13.047 11.339 52.387 1.00 39.41 269 LYS A O 1
ATOM 2223 N N . VAL A 1 270 ? -12.147 10.945 54.383 1.00 43.50 270 VAL A N 1
ATOM 2224 C CA . VAL A 1 270 ? -12.195 12.367 54.816 1.00 43.50 270 VAL A CA 1
ATOM 2225 C C . VAL A 1 270 ? -10.895 13.148 54.513 1.00 43.50 270 VAL A C 1
ATOM 2227 O O . VAL A 1 270 ? -10.762 14.303 54.900 1.00 43.50 270 VAL A O 1
ATOM 2230 N N . LYS A 1 271 ? -9.917 12.588 53.779 1.00 37.81 271 LYS A N 1
ATOM 2231 C CA . LYS A 1 271 ? -8.619 13.272 53.545 1.00 37.81 271 LYS A CA 1
ATOM 2232 C C . LYS A 1 271 ? -8.170 13.518 52.099 1.00 37.81 271 LYS A C 1
ATOM 2234 O O . LYS A 1 271 ? -7.074 14.035 51.927 1.00 37.81 271 LYS A O 1
ATOM 2239 N N . PHE A 1 272 ? -8.986 13.252 51.077 1.00 32.62 272 PHE A N 1
ATOM 2240 C CA . PHE A 1 272 ? -8.581 13.493 49.674 1.00 32.62 272 PHE A CA 1
ATOM 2241 C C . PHE A 1 272 ? -9.464 14.461 48.870 1.00 32.62 272 PHE A C 1
ATOM 2243 O O . PHE A 1 272 ? -9.157 14.746 47.719 1.00 32.62 272 PHE A O 1
ATOM 2250 N N . ALA A 1 273 ? -10.506 15.041 49.469 1.00 34.47 273 ALA A N 1
ATOM 2251 C CA . ALA A 1 273 ? -11.318 16.079 48.830 1.00 34.47 273 ALA A CA 1
ATOM 2252 C C . ALA A 1 273 ? -10.766 17.479 49.149 1.00 34.47 273 ALA A C 1
ATOM 2254 O O . ALA A 1 273 ? -11.348 18.221 49.933 1.00 34.47 273 ALA A O 1
ATOM 2255 N N . LYS A 1 274 ? -9.595 17.804 48.598 1.00 33.75 274 LYS A N 1
ATOM 2256 C CA . LYS A 1 274 ? -9.050 19.168 48.465 1.00 33.75 274 LYS A CA 1
ATOM 2257 C C . LYS A 1 274 ? -7.865 19.074 47.506 1.00 33.75 274 LYS A C 1
ATOM 2259 O O . LYS A 1 274 ? -6.759 18.826 47.965 1.00 33.75 274 LYS A O 1
ATOM 2264 N N . ASN A 1 275 ? -8.142 19.132 46.201 1.00 33.72 275 ASN A N 1
ATOM 2265 C CA . ASN A 1 275 ? -7.212 19.580 45.145 1.00 33.72 275 ASN A CA 1
ATOM 2266 C C . ASN A 1 275 ? -7.796 19.517 43.715 1.00 33.72 275 ASN A C 1
ATOM 2268 O O . ASN A 1 275 ? -7.056 19.705 42.759 1.00 33.72 275 ASN A O 1
ATOM 2272 N N . GLU A 1 276 ? -9.106 19.332 43.528 1.00 35.88 276 GLU A N 1
ATOM 2273 C CA . GLU A 1 276 ? -9.762 19.592 42.235 1.00 35.88 276 GLU A CA 1
ATOM 2274 C C . GLU A 1 276 ? -10.469 20.945 42.267 1.00 35.88 276 GLU A C 1
ATOM 2276 O O . GLU A 1 276 ? -11.689 21.047 42.368 1.00 35.88 276 GLU A O 1
ATOM 2281 N N . SER A 1 277 ? -9.677 22.010 42.243 1.00 41.81 277 SER A N 1
ATOM 2282 C CA . SER A 1 277 ? -10.169 23.342 41.901 1.00 41.81 277 SER A CA 1
ATOM 2283 C C . SER A 1 277 ? -8.994 24.273 41.639 1.00 41.81 277 SER A C 1
ATOM 2285 O O . SER A 1 277 ? -8.651 25.076 42.496 1.00 41.81 277 SER A O 1
ATOM 2287 N N . GLN A 1 278 ? -8.374 24.141 40.459 1.00 40.03 278 GLN A N 1
ATOM 2288 C CA . GLN A 1 278 ? -7.746 25.232 39.691 1.00 40.03 278 GLN A CA 1
ATOM 2289 C C . GLN A 1 278 ? -6.984 24.675 38.476 1.00 40.03 278 GLN A C 1
ATOM 2291 O O . GLN A 1 278 ? -5.902 24.130 38.639 1.00 40.03 278 GLN A O 1
ATOM 2296 N N . SER A 1 279 ? -7.546 24.847 37.274 1.00 39.50 279 SER A N 1
ATOM 2297 C CA . SER A 1 279 ? -6.886 25.496 36.121 1.00 39.50 279 SER A CA 1
ATOM 2298 C C . SER A 1 279 ? -7.721 25.283 34.853 1.00 39.50 279 SER A C 1
ATOM 2300 O O . SER A 1 279 ? -7.507 24.345 34.092 1.00 39.50 279 SER A O 1
ATOM 2302 N N . ASN A 1 280 ? -8.669 26.190 34.607 1.00 44.97 280 ASN A N 1
ATOM 2303 C CA . ASN A 1 280 ? -9.127 26.460 33.246 1.00 44.97 280 ASN A CA 1
ATOM 2304 C C . ASN A 1 280 ? -8.037 27.302 32.578 1.00 44.97 280 ASN A C 1
ATOM 2306 O O . ASN A 1 280 ? -8.072 28.528 32.656 1.00 44.97 280 ASN A O 1
ATOM 2310 N N . SER A 1 281 ? -7.045 26.639 31.987 1.00 42.69 281 SER A N 1
ATOM 2311 C CA . SER A 1 281 ? -6.121 27.286 31.062 1.00 42.69 281 SER A CA 1
ATOM 2312 C C . SER A 1 281 ? -6.637 27.097 29.642 1.00 42.69 281 SER A C 1
ATOM 2314 O O . SER A 1 281 ? -6.846 25.974 29.190 1.00 42.69 281 SER A O 1
ATOM 2316 N N . THR A 1 282 ? -6.855 28.202 28.932 1.00 46.09 282 THR A N 1
ATOM 2317 C CA . THR A 1 282 ? -7.126 28.217 27.486 1.00 46.09 282 THR A CA 1
ATOM 2318 C C . THR A 1 282 ? -5.863 27.988 26.656 1.00 46.09 282 THR A C 1
ATOM 2320 O O . THR A 1 282 ? -5.937 28.049 25.432 1.00 46.09 282 THR A O 1
ATOM 2323 N N . ASN A 1 283 ? -4.708 27.749 27.290 1.00 50.66 283 ASN A N 1
ATOM 2324 C CA . ASN A 1 283 ? -3.460 27.461 26.605 1.00 50.66 283 ASN A CA 1
ATOM 2325 C C . ASN A 1 283 ? -3.316 25.939 26.392 1.00 50.66 283 ASN A C 1
ATOM 2327 O O . ASN A 1 283 ? -3.132 25.204 27.369 1.00 50.66 283 ASN A O 1
ATOM 2331 N N . PRO A 1 284 ? -3.357 25.447 25.137 1.00 45.94 284 PRO A N 1
ATOM 2332 C CA . PRO A 1 284 ? -3.156 24.031 24.825 1.00 45.94 284 PRO A CA 1
ATOM 2333 C C . PRO A 1 284 ? -1.844 23.474 25.394 1.00 45.94 284 PRO A C 1
ATOM 2335 O O . PRO A 1 284 ? -1.787 22.302 25.756 1.00 45.94 284 PRO A O 1
ATOM 2338 N N . PHE A 1 285 ? -0.820 24.323 25.541 1.00 45.38 285 PHE A N 1
ATOM 2339 C CA . PHE A 1 285 ? 0.490 23.957 26.075 1.00 45.38 285 PHE A CA 1
ATOM 2340 C C . PHE A 1 285 ? 0.448 23.585 27.563 1.00 45.38 285 PHE A C 1
ATOM 2342 O O . PHE A 1 285 ? 1.027 22.578 27.963 1.00 45.38 285 PHE A O 1
ATOM 2349 N N . GLU A 1 286 ? -0.287 24.336 28.387 1.00 52.41 286 GLU A N 1
ATOM 2350 C CA . GLU A 1 286 ? -0.398 24.047 29.825 1.00 52.41 286 GLU A CA 1
ATOM 2351 C C . GLU A 1 286 ? -1.240 22.791 30.081 1.00 52.41 286 GLU A C 1
ATOM 2353 O O . GLU A 1 286 ? -0.920 21.993 30.964 1.00 52.41 286 GLU A O 1
ATOM 2358 N N . ASN A 1 287 ? -2.275 22.571 29.265 1.00 54.59 287 ASN A N 1
ATOM 2359 C CA . ASN A 1 287 ? -3.099 21.366 29.336 1.00 54.59 287 ASN A CA 1
ATOM 2360 C C . ASN A 1 287 ? -2.294 20.120 28.910 1.00 54.59 287 ASN A C 1
ATOM 2362 O O . ASN A 1 287 ? -2.331 19.085 29.575 1.00 54.59 287 ASN A O 1
ATOM 2366 N N . TYR A 1 288 ? -1.473 20.243 27.861 1.00 47.66 288 TYR A N 1
ATOM 2367 C CA . TYR A 1 288 ? -0.565 19.182 27.420 1.00 47.66 288 TYR A CA 1
ATOM 2368 C C . TYR A 1 288 ? 0.513 18.869 28.472 1.00 47.66 288 TYR A C 1
ATOM 2370 O O . TYR A 1 288 ? 0.699 17.709 28.837 1.00 47.66 288 TYR A O 1
ATOM 2378 N N . GLN A 1 289 ? 1.149 19.888 29.062 1.00 53.47 289 GLN A N 1
ATOM 2379 C CA . GLN A 1 289 ? 2.120 19.711 30.151 1.00 53.47 289 GLN A CA 1
ATOM 2380 C C . GLN A 1 289 ? 1.517 19.033 31.390 1.00 53.47 289 GLN A C 1
ATOM 2382 O O . GLN A 1 289 ? 2.185 18.213 32.034 1.00 53.47 289 GLN A O 1
ATOM 2387 N N . GLN A 1 290 ? 0.259 19.332 31.726 1.00 63.69 290 GLN A N 1
ATOM 2388 C CA . GLN A 1 290 ? -0.449 18.669 32.821 1.00 63.69 290 GLN A CA 1
ATOM 2389 C C . GLN A 1 290 ? -0.719 17.190 32.523 1.00 63.69 290 GLN A C 1
ATOM 2391 O O . GLN A 1 290 ? -0.434 16.344 33.375 1.00 63.69 290 GLN A O 1
ATOM 2396 N N . ILE A 1 291 ? -1.192 16.861 31.316 1.00 59.38 291 ILE A N 1
ATOM 2397 C CA . ILE A 1 291 ? -1.429 15.473 30.886 1.00 59.38 291 ILE A CA 1
ATOM 2398 C C . ILE A 1 291 ? -0.118 14.673 30.905 1.00 59.38 291 ILE A C 1
ATOM 2400 O O . ILE A 1 291 ? -0.064 13.574 31.464 1.00 59.38 291 ILE A O 1
ATOM 2404 N N . CYS A 1 292 ? 0.972 15.242 30.384 1.00 49.75 292 CYS A N 1
ATOM 2405 C CA . CYS A 1 292 ? 2.293 14.611 30.386 1.00 49.75 292 CYS A CA 1
ATOM 2406 C C . CYS A 1 292 ? 2.837 14.400 31.808 1.00 49.75 292 CYS A C 1
ATOM 2408 O O . CYS A 1 292 ? 3.364 13.329 32.120 1.00 49.75 292 CYS A O 1
ATOM 2410 N N . SER A 1 293 ? 2.659 15.379 32.700 1.00 63.19 293 SER A N 1
ATOM 2411 C CA . SER A 1 293 ? 3.070 15.269 34.106 1.00 63.19 293 SER A CA 1
ATOM 2412 C C . SER A 1 293 ? 2.295 14.176 34.848 1.00 63.19 293 SER A C 1
ATOM 2414 O O . SER A 1 293 ? 2.888 13.397 35.599 1.00 63.19 293 SER A O 1
ATOM 2416 N N . GLN A 1 294 ? 0.985 14.064 34.606 1.00 67.31 294 GLN A N 1
ATOM 2417 C CA . GLN A 1 294 ? 0.161 12.989 35.164 1.00 67.31 294 GLN A CA 1
ATOM 2418 C C . GLN A 1 294 ? 0.598 11.615 34.641 1.00 67.31 294 GLN A C 1
ATOM 2420 O O . GLN A 1 294 ? 0.793 10.688 35.429 1.00 67.31 294 GLN A O 1
ATOM 2425 N N . PHE A 1 295 ? 0.852 11.494 33.337 1.00 61.22 295 PHE A N 1
ATOM 2426 C CA . PHE A 1 295 ? 1.302 10.242 32.729 1.00 61.22 295 PHE A CA 1
ATOM 2427 C C . PHE A 1 295 ? 2.677 9.796 33.259 1.00 61.22 295 PHE A C 1
ATOM 2429 O O . PHE A 1 295 ? 2.879 8.624 33.595 1.00 61.22 295 PHE A O 1
ATOM 2436 N N . HIS A 1 296 ? 3.612 10.737 33.432 1.00 59.97 296 HIS A N 1
ATOM 2437 C CA . HIS A 1 296 ? 4.925 10.471 34.025 1.00 59.97 296 HIS A CA 1
ATOM 2438 C C . HIS A 1 296 ? 4.816 9.985 35.483 1.00 59.97 296 HIS A C 1
ATOM 2440 O O . HIS A 1 296 ? 5.520 9.055 35.896 1.00 59.97 296 HIS A O 1
ATOM 2446 N N . LEU A 1 297 ? 3.905 10.566 36.270 1.00 67.88 297 LEU A N 1
ATOM 2447 C CA . LEU A 1 297 ? 3.629 10.132 37.642 1.00 67.88 297 LEU A CA 1
ATOM 2448 C C . LEU A 1 297 ? 3.057 8.708 37.692 1.00 67.88 297 LEU A C 1
ATOM 2450 O O . LEU A 1 297 ? 3.535 7.888 38.482 1.00 67.88 297 LEU A O 1
ATOM 2454 N N . GLU A 1 298 ? 2.100 8.375 36.822 1.00 69.25 298 GLU A N 1
ATOM 2455 C CA . GLU A 1 298 ? 1.514 7.030 36.753 1.00 69.25 298 GLU A CA 1
ATOM 2456 C C . GLU A 1 298 ? 2.545 5.949 36.399 1.00 69.25 298 GLU A C 1
ATOM 2458 O O . GLU A 1 298 ? 2.549 4.857 36.987 1.00 69.25 298 GLU A O 1
ATOM 2463 N N . ILE A 1 299 ? 3.448 6.249 35.462 1.00 60.75 299 ILE A N 1
ATOM 2464 C CA . ILE A 1 299 ? 4.539 5.346 35.080 1.00 60.75 299 ILE A CA 1
ATOM 2465 C C . ILE A 1 299 ? 5.479 5.124 36.266 1.00 60.75 299 ILE A C 1
ATOM 2467 O O . ILE A 1 299 ? 5.763 3.978 36.632 1.00 60.75 299 ILE A O 1
ATOM 2471 N N . ASN A 1 300 ? 5.908 6.199 36.929 1.00 64.19 300 ASN A N 1
ATOM 2472 C CA . ASN A 1 300 ? 6.793 6.105 38.087 1.00 64.19 300 ASN A CA 1
ATOM 2473 C C . ASN A 1 300 ? 6.157 5.332 39.250 1.00 64.19 300 ASN A C 1
ATOM 2475 O O . ASN A 1 300 ? 6.840 4.558 39.933 1.00 64.19 300 ASN A O 1
ATOM 2479 N N . GLU A 1 301 ? 4.844 5.455 39.459 1.00 73.94 301 GLU A N 1
ATOM 2480 C CA . GLU A 1 301 ? 4.123 4.631 40.427 1.00 73.94 301 GLU A CA 1
ATOM 2481 C C . GLU A 1 301 ? 4.128 3.144 40.060 1.00 73.94 301 GLU A C 1
ATOM 2483 O O . GLU A 1 301 ? 4.386 2.298 40.927 1.00 73.94 301 GLU A O 1
ATOM 2488 N N . LYS A 1 302 ? 3.869 2.799 38.792 1.00 69.44 302 LYS A N 1
ATOM 2489 C CA . LYS A 1 302 ? 3.907 1.406 38.316 1.00 69.44 302 LYS A CA 1
ATOM 2490 C C . LYS A 1 302 ? 5.301 0.806 38.489 1.00 69.44 302 LYS A C 1
ATOM 2492 O O . LYS A 1 302 ? 5.419 -0.282 39.062 1.00 69.44 302 LYS A O 1
ATOM 2497 N N . ILE A 1 303 ? 6.351 1.545 38.125 1.00 62.91 303 ILE A N 1
ATOM 2498 C CA . ILE A 1 303 ? 7.753 1.151 38.341 1.00 62.91 303 ILE A CA 1
ATOM 2499 C C . ILE A 1 303 ? 8.022 0.930 39.835 1.00 62.91 303 ILE A C 1
ATOM 2501 O O . ILE A 1 303 ? 8.591 -0.089 40.235 1.00 62.91 303 ILE A O 1
ATOM 2505 N N . ARG A 1 304 ? 7.565 1.840 40.703 1.00 73.19 304 ARG A N 1
ATOM 2506 C CA . ARG A 1 304 ? 7.740 1.719 42.158 1.00 73.19 304 ARG A CA 1
ATOM 2507 C C . ARG A 1 304 ? 7.029 0.490 42.728 1.00 73.19 304 ARG A C 1
ATOM 2509 O O . ARG A 1 304 ? 7.576 -0.173 43.614 1.00 73.19 304 ARG A O 1
ATOM 2516 N N . ARG A 1 305 ? 5.829 0.162 42.235 1.00 74.94 305 ARG A N 1
ATOM 2517 C CA . ARG A 1 305 ? 5.068 -1.037 42.634 1.00 74.94 305 ARG A CA 1
ATOM 2518 C C . ARG A 1 305 ? 5.770 -2.320 42.186 1.00 74.94 305 ARG A C 1
ATOM 2520 O O . ARG A 1 305 ? 5.862 -3.248 42.989 1.00 74.94 305 ARG A O 1
ATOM 2527 N N . LEU A 1 306 ? 6.313 -2.358 40.968 1.00 66.25 306 LEU A N 1
ATOM 2528 C CA . LEU A 1 306 ? 7.096 -3.492 40.465 1.00 66.25 306 LEU A CA 1
ATOM 2529 C C . LEU A 1 306 ? 8.375 -3.699 41.286 1.00 66.25 306 LEU A C 1
ATOM 2531 O O . LEU A 1 306 ? 8.590 -4.793 41.804 1.00 66.25 306 LEU A O 1
ATOM 2535 N N . LYS A 1 307 ? 9.143 -2.634 41.553 1.00 70.62 307 LYS A N 1
ATOM 2536 C CA . LYS A 1 307 ? 10.336 -2.693 42.421 1.00 70.62 307 LYS A CA 1
ATOM 2537 C C . LYS A 1 307 ? 10.014 -3.179 43.841 1.00 70.62 307 LYS A C 1
ATOM 2539 O O . LYS A 1 307 ? 10.787 -3.938 44.424 1.00 70.62 307 LYS A O 1
ATOM 2544 N N . LYS A 1 308 ? 8.869 -2.778 44.413 1.00 75.75 308 LYS A N 1
ATOM 2545 C CA . LYS A 1 308 ? 8.406 -3.277 45.725 1.00 75.75 308 LYS A CA 1
ATOM 2546 C C . LYS A 1 308 ? 8.040 -4.764 45.688 1.00 75.75 308 LYS A C 1
ATOM 2548 O O . LYS A 1 308 ? 8.377 -5.477 46.630 1.00 75.75 308 LYS A O 1
ATOM 2553 N N . LYS A 1 309 ? 7.366 -5.231 44.630 1.00 71.00 309 LYS A N 1
ATOM 2554 C CA . LYS A 1 309 ? 7.037 -6.656 44.446 1.00 71.00 309 LYS A CA 1
ATOM 2555 C C . LYS A 1 309 ? 8.303 -7.503 44.308 1.00 71.00 309 LYS A C 1
ATOM 2557 O O . LYS A 1 309 ? 8.400 -8.519 44.988 1.00 71.00 309 LYS A O 1
ATOM 2562 N N . LEU A 1 310 ? 9.280 -7.022 43.537 1.00 63.69 310 LEU A N 1
ATOM 2563 C CA . LEU A 1 310 ? 10.574 -7.677 43.351 1.00 63.69 310 LEU A CA 1
ATOM 2564 C C . LEU A 1 310 ? 11.340 -7.794 44.679 1.00 63.69 310 LEU A C 1
ATOM 2566 O O . LEU A 1 310 ? 11.714 -8.885 45.079 1.00 63.69 310 LEU A O 1
ATOM 2570 N N . LYS A 1 311 ? 11.462 -6.704 45.453 1.00 70.62 311 LYS A N 1
ATOM 2571 C CA . LYS A 1 311 ? 12.112 -6.750 46.781 1.00 70.62 311 LYS A CA 1
ATOM 2572 C C . LYS A 1 311 ? 11.410 -7.684 47.775 1.00 70.62 311 LYS A C 1
ATOM 2574 O O . LYS A 1 311 ? 12.060 -8.241 48.657 1.00 70.62 311 LYS A O 1
ATOM 2579 N N . LYS A 1 312 ? 10.084 -7.830 47.675 1.00 68.81 312 LYS A N 1
ATOM 2580 C CA . LYS A 1 312 ? 9.300 -8.705 48.557 1.00 68.81 312 LYS A CA 1
ATOM 2581 C C . LYS A 1 312 ? 9.470 -10.184 48.196 1.00 68.81 312 LYS A C 1
ATOM 2583 O O . LYS A 1 312 ? 9.490 -11.001 49.112 1.00 68.81 312 LYS A O 1
ATOM 2588 N N . SER A 1 313 ? 9.633 -10.530 46.915 1.00 61.25 313 SER A N 1
ATOM 2589 C CA . SER A 1 313 ? 9.927 -11.914 46.515 1.00 61.25 313 SER A CA 1
ATOM 2590 C C . SER A 1 313 ? 11.324 -12.344 46.968 1.00 61.25 313 SER A C 1
ATOM 2592 O O . SER A 1 313 ? 11.468 -13.444 47.489 1.00 61.25 313 SER A O 1
ATOM 2594 N N . THR A 1 314 ? 12.320 -11.449 46.906 1.00 61.31 314 THR A N 1
ATOM 2595 C CA . THR A 1 314 ? 13.693 -11.733 47.367 1.00 61.31 314 THR A CA 1
ATOM 2596 C C . THR A 1 314 ? 13.784 -11.963 48.880 1.00 61.31 314 THR A C 1
ATOM 2598 O O . THR A 1 314 ? 14.624 -12.727 49.341 1.00 61.31 314 THR A O 1
ATOM 2601 N N . LYS A 1 315 ? 12.920 -11.317 49.678 1.00 63.94 315 LYS A N 1
ATOM 2602 C CA . LYS A 1 315 ? 12.951 -11.399 51.151 1.00 63.94 315 LYS A CA 1
ATOM 2603 C C . LYS A 1 315 ? 12.218 -12.623 51.721 1.00 63.94 315 LYS A C 1
ATOM 2605 O O . LYS A 1 315 ? 12.436 -12.966 52.877 1.00 63.94 315 LYS A O 1
ATOM 2610 N N . ASN A 1 316 ? 11.362 -13.272 50.929 1.00 59.09 316 ASN A N 1
ATOM 2611 C CA . ASN A 1 316 ? 10.474 -14.346 51.386 1.00 59.09 316 ASN A CA 1
ATOM 2612 C C . ASN A 1 316 ? 11.027 -15.772 51.181 1.00 59.09 316 ASN A C 1
ATOM 2614 O O . ASN A 1 316 ? 10.274 -16.723 51.355 1.00 59.09 316 ASN A O 1
ATOM 2618 N N . GLY A 1 317 ? 12.312 -15.940 50.841 1.00 55.06 317 GLY A N 1
ATOM 2619 C CA . GLY A 1 317 ? 12.975 -17.254 50.867 1.00 55.06 317 GLY A CA 1
ATOM 2620 C C . GLY A 1 317 ? 12.351 -18.312 49.950 1.00 55.06 317 GLY A C 1
ATOM 2621 O O . GLY A 1 317 ? 12.328 -19.487 50.302 1.00 55.06 317 GLY A O 1
ATOM 2622 N N . ILE A 1 318 ? 11.816 -17.905 48.797 1.00 52.41 318 ILE A N 1
ATOM 2623 C CA . ILE A 1 318 ? 11.395 -18.842 47.750 1.00 52.41 318 ILE A CA 1
ATOM 2624 C C . ILE A 1 318 ? 12.678 -19.388 47.107 1.00 52.41 318 ILE A C 1
ATOM 2626 O O . ILE A 1 318 ? 13.576 -18.606 46.793 1.00 52.41 318 ILE A O 1
ATOM 2630 N N . GLY A 1 319 ? 12.783 -20.716 46.994 1.00 54.50 319 GLY A N 1
ATOM 2631 C CA . GLY A 1 319 ? 13.966 -21.435 46.513 1.00 54.50 319 GLY A CA 1
ATOM 2632 C C . GLY A 1 319 ? 14.548 -20.868 45.213 1.00 54.50 319 GLY A C 1
ATOM 2633 O O . GLY A 1 319 ? 13.831 -20.307 44.384 1.00 54.50 319 GLY A O 1
ATOM 2634 N N . GLY A 1 320 ? 15.871 -21.001 45.074 1.00 60.72 320 GLY A N 1
ATOM 2635 C CA . GLY A 1 320 ? 16.709 -20.210 44.165 1.00 60.72 320 GLY A CA 1
ATOM 2636 C C . GLY A 1 320 ? 16.373 -20.267 42.673 1.00 60.72 320 GLY A C 1
ATOM 2637 O O . GLY A 1 320 ? 16.811 -19.383 41.950 1.00 60.72 320 GLY A O 1
ATOM 2638 N N . GLU A 1 321 ? 15.583 -21.239 42.222 1.00 62.12 321 GLU A N 1
ATOM 2639 C CA . GLU A 1 321 ? 15.237 -21.427 40.807 1.00 62.12 321 GLU A CA 1
ATOM 2640 C C . GLU A 1 321 ? 13.925 -20.705 40.441 1.00 62.12 321 GLU A C 1
ATOM 2642 O O . GLU A 1 321 ? 13.915 -19.834 39.574 1.00 62.12 321 GLU A O 1
ATOM 2647 N N . GLU A 1 322 ? 12.846 -20.912 41.206 1.00 62.25 322 GLU A N 1
ATOM 2648 C CA . GLU A 1 322 ? 11.550 -20.237 40.989 1.00 62.25 322 GLU A CA 1
ATOM 2649 C C . GLU A 1 322 ? 11.626 -18.717 41.256 1.00 62.25 322 GLU A C 1
ATOM 2651 O O . GLU A 1 322 ? 10.901 -17.909 40.668 1.00 62.25 322 GLU A O 1
ATOM 2656 N N . ALA A 1 323 ? 12.520 -18.293 42.156 1.00 58.47 323 ALA A N 1
ATOM 2657 C CA . ALA A 1 323 ? 12.783 -16.877 42.407 1.00 58.47 323 ALA A CA 1
ATOM 2658 C C . ALA A 1 323 ? 13.603 -16.215 41.285 1.00 58.47 323 ALA A C 1
ATOM 2660 O O . ALA A 1 323 ? 13.439 -15.013 41.052 1.00 58.47 323 ALA A O 1
ATOM 2661 N N . MET A 1 324 ? 14.466 -16.979 40.607 1.00 63.16 324 MET A N 1
ATOM 2662 C CA . MET A 1 324 ? 15.259 -16.510 39.469 1.00 63.16 324 MET A CA 1
ATOM 2663 C C . MET A 1 324 ? 14.370 -16.355 38.231 1.00 63.16 324 MET A C 1
ATOM 2665 O O . MET A 1 324 ? 14.369 -15.286 37.630 1.00 63.16 324 MET A O 1
ATOM 2669 N N . GLU A 1 325 ? 13.506 -17.333 37.956 1.00 73.38 325 GLU A N 1
ATOM 2670 C CA . GLU A 1 325 ? 12.550 -17.293 36.841 1.00 73.38 325 GLU A CA 1
ATOM 2671 C C . GLU A 1 325 ? 11.564 -16.116 36.964 1.00 73.38 325 GLU A C 1
ATOM 2673 O O . GLU A 1 325 ? 11.386 -15.330 36.035 1.00 73.38 325 GLU A O 1
ATOM 2678 N N . LYS A 1 326 ? 10.989 -15.890 38.155 1.00 67.19 326 LYS A N 1
ATOM 2679 C CA . LYS A 1 326 ? 10.092 -14.739 38.395 1.00 67.19 326 LYS A CA 1
ATOM 2680 C C . LYS A 1 326 ? 10.801 -13.390 38.308 1.00 67.19 326 LYS A C 1
ATOM 2682 O O . LYS A 1 326 ? 10.150 -12.367 38.079 1.00 67.19 326 LYS A O 1
ATOM 2687 N N . ARG A 1 327 ? 12.111 -13.359 38.561 1.00 66.69 327 ARG A N 1
ATOM 2688 C CA . ARG A 1 327 ? 12.925 -12.153 38.409 1.00 66.69 327 ARG A CA 1
ATOM 2689 C C . ARG A 1 327 ? 13.190 -11.876 36.934 1.00 66.69 327 ARG A C 1
ATOM 2691 O O . ARG A 1 327 ? 12.977 -10.744 36.517 1.00 66.69 327 ARG A O 1
ATOM 2698 N N . GLU A 1 328 ? 13.567 -12.893 36.172 1.00 71.62 328 GLU A N 1
ATOM 2699 C CA . GLU A 1 328 ? 13.785 -12.801 34.729 1.00 71.62 328 GLU A CA 1
ATOM 2700 C C . GLU A 1 328 ? 12.495 -12.406 33.994 1.00 71.62 328 GLU A C 1
ATOM 2702 O O . GLU A 1 328 ? 12.502 -11.495 33.172 1.00 71.62 328 GLU A O 1
ATOM 2707 N N . GLU A 1 329 ? 11.344 -12.966 34.381 1.00 75.00 329 GLU A N 1
ATOM 2708 C CA . GLU A 1 329 ? 10.037 -12.577 33.835 1.00 75.00 329 GLU A CA 1
ATOM 2709 C C . GLU A 1 329 ? 9.683 -11.109 34.150 1.00 75.00 329 GLU A C 1
ATOM 2711 O O . GLU A 1 329 ? 9.083 -10.405 33.334 1.00 75.00 329 GLU A O 1
ATOM 2716 N N . ALA A 1 330 ? 10.044 -10.622 35.341 1.00 62.78 330 ALA A N 1
ATOM 2717 C CA . ALA A 1 330 ? 9.798 -9.240 35.742 1.00 62.78 330 ALA A CA 1
ATOM 2718 C C . ALA A 1 330 ? 10.754 -8.246 35.064 1.00 62.78 330 ALA A C 1
ATOM 2720 O O . ALA A 1 330 ? 10.319 -7.144 34.728 1.00 62.78 330 ALA A O 1
ATOM 2721 N N . GLU A 1 331 ? 12.020 -8.622 34.868 1.00 65.38 331 GLU A N 1
ATOM 2722 C CA . GLU A 1 331 ? 13.014 -7.849 34.114 1.00 65.38 331 GLU A CA 1
ATOM 2723 C C . GLU A 1 331 ? 12.623 -7.800 32.630 1.00 65.38 331 GLU A C 1
ATOM 2725 O O . GLU A 1 331 ? 12.528 -6.712 32.075 1.00 65.38 331 GLU A O 1
ATOM 2730 N N . LYS A 1 332 ? 12.199 -8.922 32.035 1.00 72.25 332 LYS A N 1
ATOM 2731 C CA . LYS A 1 332 ? 11.675 -8.967 30.662 1.00 72.25 332 LYS A CA 1
ATOM 2732 C C . LYS A 1 332 ? 10.430 -8.100 30.471 1.00 72.25 332 LYS A C 1
ATOM 2734 O O . LYS A 1 332 ? 10.369 -7.310 29.538 1.00 72.25 332 LYS A O 1
ATOM 2739 N N . LYS A 1 333 ? 9.456 -8.167 31.388 1.00 69.81 333 LYS A N 1
ATOM 2740 C CA . LYS A 1 333 ? 8.280 -7.273 31.356 1.00 69.81 333 LYS A CA 1
ATOM 2741 C C . LYS A 1 333 ? 8.657 -5.805 31.534 1.00 69.81 333 LYS A C 1
ATOM 2743 O O . LYS A 1 333 ? 7.945 -4.932 31.046 1.00 69.81 333 LYS A O 1
ATOM 2748 N N . PHE A 1 334 ? 9.726 -5.514 32.272 1.00 65.50 334 PHE A N 1
ATOM 2749 C CA . PHE A 1 334 ? 10.239 -4.157 32.418 1.00 65.50 334 PHE A CA 1
ATOM 2750 C C . PHE A 1 334 ? 10.928 -3.672 31.137 1.00 65.50 334 PHE A C 1
ATOM 2752 O O . PHE A 1 334 ? 10.691 -2.530 30.750 1.00 65.50 334 PHE A O 1
ATOM 2759 N N . GLU A 1 335 ? 11.707 -4.525 30.471 1.00 65.50 335 GLU A N 1
ATOM 2760 C CA . GLU A 1 335 ? 12.314 -4.261 29.162 1.00 65.50 335 GLU A CA 1
ATOM 2761 C C . GLU A 1 335 ? 11.220 -4.001 28.115 1.00 65.50 335 GLU A C 1
ATOM 2763 O O . GLU A 1 335 ? 11.209 -2.945 27.499 1.00 65.50 335 GLU A O 1
ATOM 2768 N N . GLU A 1 336 ? 10.211 -4.876 28.023 1.00 70.31 336 GLU A N 1
ATOM 2769 C CA . GLU A 1 336 ? 9.077 -4.748 27.091 1.00 70.31 336 GLU A CA 1
ATOM 2770 C C . GLU A 1 336 ? 8.280 -3.453 27.310 1.00 70.31 336 GLU A C 1
ATOM 2772 O O . GLU A 1 336 ? 7.878 -2.783 26.361 1.00 70.31 336 GLU A O 1
ATOM 2777 N N . ILE A 1 337 ? 8.050 -3.077 28.572 1.00 62.62 337 ILE A N 1
ATOM 2778 C CA . ILE A 1 337 ? 7.417 -1.802 28.924 1.00 62.62 337 ILE A CA 1
ATOM 2779 C C . ILE A 1 337 ? 8.335 -0.646 28.509 1.00 62.62 337 ILE A C 1
ATOM 2781 O O . ILE A 1 337 ? 7.888 0.281 27.841 1.00 62.62 337 ILE A O 1
ATOM 2785 N N . SER A 1 338 ? 9.618 -0.696 28.859 1.00 60.97 338 SER A N 1
ATOM 2786 C CA . SER A 1 338 ? 10.586 0.358 28.530 1.00 60.97 338 SER A CA 1
ATOM 2787 C C . SER A 1 338 ? 10.716 0.567 27.020 1.00 60.97 338 SER A C 1
ATOM 2789 O O . SER A 1 338 ? 10.640 1.705 26.565 1.00 60.97 338 SER A O 1
ATOM 2791 N N . GLU A 1 339 ? 10.821 -0.504 26.235 1.00 63.88 339 GLU A N 1
ATOM 2792 C CA . GLU A 1 339 ? 10.883 -0.466 24.770 1.00 63.88 339 GLU A CA 1
ATOM 2793 C C . GLU A 1 339 ? 9.582 0.026 24.136 1.00 63.88 339 GLU A C 1
ATOM 2795 O O . GLU A 1 339 ? 9.619 0.767 23.157 1.00 63.88 339 GLU A O 1
ATOM 2800 N N . MET A 1 340 ? 8.426 -0.311 24.715 1.00 64.94 340 MET A N 1
ATOM 2801 C CA . MET A 1 340 ? 7.135 0.207 24.259 1.00 64.94 340 MET A CA 1
ATOM 2802 C C . MET A 1 340 ? 7.017 1.721 24.464 1.00 64.94 340 MET A C 1
ATOM 2804 O O . MET A 1 340 ? 6.383 2.393 23.653 1.00 64.94 340 MET A O 1
ATOM 2808 N N . TYR A 1 341 ? 7.609 2.266 25.533 1.00 61.88 341 TYR A N 1
ATOM 2809 C CA . TYR A 1 341 ? 7.463 3.676 25.915 1.00 61.88 341 TYR A CA 1
ATOM 2810 C C . TYR A 1 341 ? 8.621 4.583 25.465 1.00 61.88 341 TYR A C 1
ATOM 2812 O O . TYR A 1 341 ? 8.422 5.789 25.321 1.00 61.88 341 TYR A O 1
ATOM 2820 N N . LEU A 1 342 ? 9.808 4.034 25.193 1.00 55.53 342 LEU A N 1
ATOM 2821 C CA . LEU A 1 342 ? 10.980 4.770 24.698 1.00 55.53 342 LEU A CA 1
ATOM 2822 C C . LEU A 1 342 ? 10.710 5.583 23.415 1.00 55.53 342 LEU A C 1
ATOM 2824 O O . LEU A 1 342 ? 11.150 6.733 23.362 1.00 55.53 342 LEU A O 1
ATOM 2828 N N . PRO A 1 343 ? 9.970 5.072 22.411 1.00 56.50 343 PRO A N 1
ATOM 2829 C CA . PRO A 1 343 ? 9.609 5.848 21.225 1.00 56.50 343 PRO A CA 1
ATOM 2830 C C . PRO A 1 343 ? 8.752 7.074 21.554 1.00 56.50 343 PRO A C 1
ATOM 2832 O O . PRO A 1 343 ? 9.007 8.151 21.028 1.00 56.50 343 PRO A O 1
ATOM 2835 N N . TYR A 1 344 ? 7.799 6.949 22.485 1.00 55.28 344 TYR A N 1
ATOM 2836 C CA . TYR A 1 344 ? 6.949 8.067 22.913 1.00 55.28 344 TYR A CA 1
ATOM 2837 C C . TYR A 1 344 ? 7.751 9.146 23.647 1.00 55.28 344 TYR A C 1
ATOM 2839 O O . TYR A 1 344 ? 7.532 10.332 23.426 1.00 55.28 344 TYR A O 1
ATOM 2847 N N . LEU A 1 345 ? 8.717 8.748 24.483 1.00 53.38 345 LEU A N 1
ATOM 2848 C CA . LEU A 1 345 ? 9.611 9.687 25.171 1.00 53.38 345 LEU A CA 1
ATOM 2849 C C . LEU A 1 345 ? 10.556 10.414 24.203 1.00 53.38 345 LEU A C 1
ATOM 2851 O O . LEU A 1 345 ? 10.897 11.567 24.449 1.00 53.38 345 LEU A O 1
ATOM 2855 N N . ARG A 1 346 ? 10.966 9.762 23.108 1.00 54.44 346 ARG A N 1
ATOM 2856 C CA . ARG A 1 346 ? 11.788 10.383 22.058 1.00 54.44 346 ARG A CA 1
ATOM 2857 C C . ARG A 1 346 ? 10.993 11.384 21.226 1.00 54.44 346 ARG A C 1
ATOM 2859 O O . ARG A 1 346 ? 11.474 12.490 21.039 1.00 54.44 346 ARG A O 1
ATOM 2866 N N . ILE A 1 347 ? 9.776 11.026 20.809 1.00 53.34 347 ILE A N 1
ATOM 2867 C CA . ILE A 1 347 ? 8.861 11.949 20.115 1.00 53.34 347 ILE A CA 1
ATOM 2868 C C . ILE A 1 347 ? 8.609 13.186 20.988 1.00 53.34 347 ILE A C 1
ATOM 2870 O O . ILE A 1 347 ? 8.745 14.308 20.517 1.00 53.34 347 ILE A O 1
ATOM 2874 N N . TYR A 1 348 ? 8.364 12.982 22.285 1.00 57.34 348 TYR A N 1
ATOM 2875 C CA . TYR A 1 348 ? 8.173 14.061 23.254 1.00 57.34 348 TYR A CA 1
ATOM 2876 C C . TYR A 1 348 ? 9.398 14.979 23.401 1.00 57.34 348 TYR A C 1
ATOM 2878 O O . TYR A 1 348 ? 9.245 16.193 23.507 1.00 57.34 348 TYR A O 1
ATOM 2886 N N . ALA A 1 349 ? 10.612 14.419 23.408 1.00 54.75 349 ALA A N 1
ATOM 2887 C CA . ALA A 1 349 ? 11.839 15.213 23.463 1.00 54.75 349 ALA A CA 1
ATOM 2888 C C . ALA A 1 349 ? 12.006 16.076 22.203 1.00 54.75 349 ALA A C 1
ATOM 2890 O O . ALA A 1 349 ? 12.308 17.259 22.316 1.00 54.75 349 ALA A O 1
ATOM 2891 N N . THR A 1 350 ? 11.727 15.514 21.025 1.00 56.50 350 THR A N 1
ATOM 2892 C CA . THR A 1 350 ? 11.825 16.228 19.746 1.00 56.50 350 THR A CA 1
ATOM 2893 C C . THR A 1 350 ? 10.755 17.314 19.593 1.00 56.50 350 THR A C 1
ATOM 2895 O O . THR A 1 350 ? 11.068 18.409 19.139 1.00 56.50 350 THR A O 1
ATOM 2898 N N . GLU A 1 351 ? 9.510 17.058 20.008 1.00 57.72 351 GLU A N 1
ATOM 2899 C CA . GLU A 1 351 ? 8.441 18.072 20.000 1.00 57.72 351 GLU A CA 1
ATOM 2900 C C . GLU A 1 351 ? 8.738 19.220 20.979 1.00 57.72 351 GLU A C 1
ATOM 2902 O O . GLU A 1 351 ? 8.486 20.381 20.665 1.00 57.72 351 GLU A O 1
ATOM 2907 N N . LEU A 1 352 ? 9.318 18.924 22.149 1.00 52.75 352 LEU A N 1
ATOM 2908 C CA . LEU A 1 352 ? 9.753 19.956 23.093 1.00 52.75 352 LEU A CA 1
ATOM 2909 C C . LEU A 1 352 ? 10.918 20.793 22.563 1.00 52.75 352 LEU A C 1
ATOM 2911 O O . LEU A 1 352 ? 10.919 22.000 22.782 1.00 52.75 352 LEU A O 1
ATOM 2915 N N . GLU A 1 353 ? 11.893 20.176 21.893 1.00 61.25 353 GLU A N 1
ATOM 2916 C CA . GLU A 1 353 ? 13.018 20.881 21.266 1.00 61.25 353 GLU A CA 1
ATOM 2917 C C . GLU A 1 353 ? 12.528 21.834 20.166 1.00 61.25 353 GLU A C 1
ATOM 2919 O O . GLU A 1 353 ? 12.891 23.006 20.173 1.00 61.25 353 GLU A O 1
ATOM 2924 N N . GLN A 1 354 ? 11.610 21.381 19.305 1.00 60.34 354 GLN A N 1
ATOM 2925 C CA . GLN A 1 354 ? 11.002 22.222 18.264 1.00 60.34 354 GLN A CA 1
ATOM 2926 C C . GLN A 1 354 ? 10.222 23.406 18.852 1.00 60.34 354 GLN A C 1
ATOM 2928 O O . GLN A 1 354 ? 10.380 24.539 18.405 1.00 60.34 354 GLN A O 1
ATOM 2933 N N . LEU A 1 355 ? 9.430 23.176 19.903 1.00 52.66 355 LEU A N 1
ATOM 2934 C CA . LEU A 1 355 ? 8.667 24.240 20.566 1.00 52.66 355 LEU A CA 1
ATOM 2935 C C . LEU A 1 355 ? 9.559 25.225 21.345 1.00 52.66 355 LEU A C 1
ATOM 2937 O O . LEU A 1 355 ? 9.218 26.403 21.477 1.00 52.66 355 LEU A O 1
ATOM 2941 N N . LEU A 1 356 ? 10.700 24.769 21.870 1.00 53.56 356 LEU A N 1
ATOM 2942 C CA . LEU A 1 356 ? 11.712 25.622 22.506 1.00 53.56 356 LEU A CA 1
ATOM 2943 C C . LEU A 1 356 ? 12.448 26.496 21.485 1.00 53.56 356 LEU A C 1
ATOM 2945 O O . LEU A 1 356 ? 12.759 27.647 21.794 1.00 53.56 356 LEU A O 1
ATOM 2949 N N . ASP A 1 357 ? 12.692 25.986 20.280 1.00 62.34 357 ASP A N 1
ATOM 2950 C CA . ASP A 1 357 ? 13.301 26.754 19.191 1.00 62.34 357 ASP A CA 1
ATOM 2951 C C . ASP A 1 357 ? 12.338 27.825 18.647 1.00 62.34 357 ASP A C 1
ATOM 2953 O O . ASP A 1 357 ? 12.752 28.951 18.380 1.00 62.34 357 ASP A O 1
ATOM 2957 N N . GLU A 1 358 ? 11.038 27.526 18.573 1.00 62.34 358 GLU A N 1
ATOM 2958 C CA . GLU A 1 358 ? 9.995 28.473 18.143 1.00 62.34 358 GLU A CA 1
ATOM 2959 C C . GLU A 1 358 ? 9.697 29.583 19.162 1.00 62.34 358 GLU A C 1
ATOM 2961 O O . GLU A 1 358 ? 9.180 30.635 18.796 1.00 62.34 358 GLU A O 1
ATOM 2966 N N . THR A 1 359 ? 9.996 29.364 20.445 1.00 5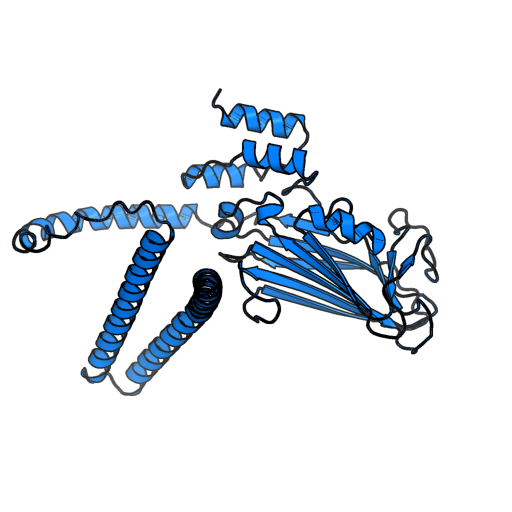1.81 359 THR A N 1
ATOM 2967 C CA . THR A 1 359 ? 9.756 30.353 21.513 1.00 51.81 359 THR A CA 1
ATOM 2968 C C . THR A 1 359 ? 10.973 31.225 21.832 1.00 51.81 359 THR A C 1
ATOM 2970 O O . THR A 1 359 ? 10.822 32.249 22.500 1.00 51.81 359 THR A O 1
ATOM 2973 N N . ASN A 1 360 ? 12.163 30.844 21.355 1.00 51.59 360 ASN A N 1
ATOM 2974 C CA . ASN A 1 360 ? 13.416 31.590 21.528 1.00 51.59 360 ASN A CA 1
ATOM 2975 C C . ASN A 1 360 ? 13.901 32.312 20.249 1.00 51.59 360 ASN A C 1
ATOM 2977 O O . ASN A 1 360 ? 14.940 32.978 20.300 1.00 51.59 360 ASN A O 1
ATOM 2981 N N . GLY A 1 361 ? 13.174 32.191 19.133 1.00 44.06 361 GLY A N 1
ATOM 2982 C CA . GLY A 1 361 ? 13.333 32.986 17.904 1.00 44.06 361 GLY A CA 1
ATOM 2983 C C . GLY A 1 361 ? 12.266 34.065 17.794 1.00 44.06 361 GLY A C 1
ATOM 2984 O O . GLY A 1 361 ? 12.598 35.149 17.259 1.00 44.06 361 GLY A O 1
#

Sequence (361 aa):
MDENDSWKDRCVEKGLTLPPKEVLEYMHEQGHAFDFAHLFEHTDKQKIDPYGNNLLLHLPLKPNEAKDFAIRKTWLMYEGNSCTHESPIVGYDVKGESDDPIECLSTSCQWGYRKLEIDLEKCGIEPWILDNLKPIIVIEEKHAPRNDCGAMYRFSAKLLAYGTDHSTHSGSEVEIEREYRQWAGEPWTREEMRLICKRGHRRLILCSEGKDTRDWAGNYGMKFTDTKVRIEFLEKLPEVKEMVTKKEKNSKHRKHRDHRKQEADDKEKVKFAKNESQSNSTNPFENYQQICSQFHLEINEKIRRLKKKLKKSTKNGIGGEEAMEKREEAEKKFEEISEMYLPYLRIYATELEQLLDETNG